Protein AF-A0A8S3SAY0-F1 (afdb_monomer)

pLDDT: mean 80.73, std 16.66, range [33.28, 96.88]

Nearest PDB structures (foldseek):
  7q5b-assembly1_B  TM=6.487E-01  e=4.420E-05  Saccharomyces cerevisiae S288C
  7q5b-assembly1_A  TM=6.275E-01  e=7.773E-05  Saccharomyces cerevisiae S288C
  3oyj-assembly1_A-2  TM=6.398E-01  e=1.367E-04  Human spumaretrovirus
  6rny-assembly1_O  TM=7.734E-01  e=1.391E-03  Human spumaretrovirus
  3oyn-assembly1_A  TM=6.458E-01  e=3.969E-04  Human spumaretrovirus

Structure (mmCIF, N/CA/C/O backbone):
data_AF-A0A8S3SAY0-F1
#
_entry.id   AF-A0A8S3SAY0-F1
#
loop_
_atom_site.group_PDB
_atom_site.id
_atom_site.type_symbol
_atom_site.label_atom_id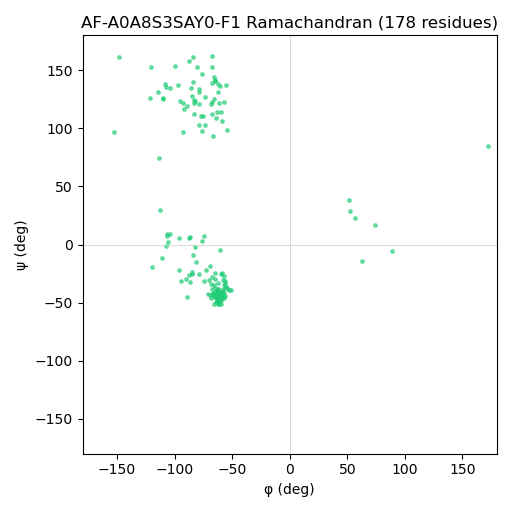
_atom_site.label_alt_id
_atom_site.label_comp_id
_atom_site.label_asym_id
_atom_site.label_entity_id
_atom_site.label_seq_id
_atom_site.pdbx_PDB_ins_code
_atom_site.Cartn_x
_atom_site.Cartn_y
_atom_site.Cartn_z
_atom_site.occupancy
_atom_site.B_iso_or_equiv
_atom_site.auth_seq_id
_atom_site.auth_comp_id
_atom_site.auth_asym_id
_atom_site.auth_atom_id
_atom_site.pdbx_PDB_model_num
ATOM 1 N N . MET A 1 1 ? -6.083 -21.138 14.244 1.00 69.69 1 MET A N 1
ATOM 2 C CA . MET A 1 1 ? -5.561 -21.201 12.859 1.00 69.69 1 MET A CA 1
ATOM 3 C C . MET A 1 1 ? -5.889 -22.577 12.292 1.00 69.69 1 MET A C 1
ATOM 5 O O . MET A 1 1 ? -5.794 -23.542 13.041 1.00 69.69 1 MET A O 1
ATOM 9 N N . SER A 1 2 ? -6.299 -22.682 11.024 1.00 90.12 2 SER A N 1
ATOM 10 C CA . SER A 1 2 ? -6.472 -23.991 10.371 1.00 90.12 2 SER A CA 1
ATOM 11 C C . SER A 1 2 ? -5.119 -24.703 10.241 1.00 90.12 2 SER A C 1
ATOM 13 O O . SER A 1 2 ? -4.114 -24.054 9.947 1.00 90.12 2 SER A O 1
ATOM 15 N N . LYS A 1 3 ? -5.092 -26.029 10.433 1.00 92.69 3 LYS A N 1
ATOM 16 C CA . LYS A 1 3 ? -3.873 -26.854 10.318 1.00 92.69 3 LYS A CA 1
ATOM 17 C C . LYS A 1 3 ? -3.204 -26.712 8.945 1.00 92.69 3 LYS A C 1
ATOM 19 O O . LYS A 1 3 ? -1.981 -26.716 8.860 1.00 92.69 3 LYS A O 1
ATOM 24 N N . LEU A 1 4 ? -4.005 -26.519 7.894 1.00 94.12 4 LEU A N 1
ATOM 25 C CA . LEU A 1 4 ? -3.522 -26.324 6.527 1.00 94.12 4 LEU A CA 1
ATOM 26 C C . LEU A 1 4 ? -2.689 -25.044 6.405 1.00 94.12 4 LEU A C 1
ATOM 28 O O . LEU A 1 4 ? -1.581 -25.078 5.881 1.00 94.12 4 LEU A O 1
ATOM 32 N N . VAL A 1 5 ? -3.193 -23.928 6.937 1.00 93.50 5 VAL A N 1
ATOM 33 C CA . VAL A 1 5 ? -2.499 -22.633 6.864 1.00 93.50 5 VAL A CA 1
ATOM 34 C C . VAL A 1 5 ? -1.163 -22.700 7.605 1.00 93.50 5 VAL A C 1
ATOM 36 O O . VAL A 1 5 ? -0.162 -22.222 7.083 1.00 93.50 5 VAL A O 1
ATOM 39 N N . ALA A 1 6 ? -1.123 -23.365 8.765 1.00 91.94 6 ALA A N 1
ATOM 40 C CA . ALA A 1 6 ? 0.114 -23.555 9.519 1.00 91.94 6 ALA A CA 1
ATOM 41 C C . ALA A 1 6 ? 1.170 -24.330 8.709 1.00 91.94 6 ALA A C 1
ATOM 43 O O . ALA A 1 6 ? 2.305 -23.868 8.587 1.00 91.94 6 ALA A O 1
ATOM 44 N N . ALA A 1 7 ? 0.784 -25.454 8.095 1.00 94.25 7 ALA A N 1
ATOM 45 C CA . ALA A 1 7 ? 1.687 -26.258 7.271 1.00 94.25 7 ALA A CA 1
ATOM 46 C C . ALA A 1 7 ? 2.233 -25.465 6.072 1.00 94.25 7 ALA A C 1
ATOM 48 O O . ALA A 1 7 ? 3.438 -25.454 5.831 1.00 94.25 7 ALA A O 1
ATOM 49 N N . VAL A 1 8 ? 1.370 -24.726 5.367 1.00 95.56 8 VAL A N 1
ATOM 50 C CA . VAL A 1 8 ? 1.780 -23.880 4.236 1.00 95.56 8 VAL A CA 1
ATOM 51 C C . VAL A 1 8 ? 2.768 -22.800 4.686 1.00 95.56 8 VAL A C 1
ATOM 53 O O . VAL A 1 8 ? 3.816 -22.632 4.067 1.00 95.56 8 VAL A O 1
ATOM 56 N N . THR A 1 9 ? 2.495 -22.098 5.791 1.00 94.94 9 THR A N 1
ATOM 57 C CA . THR A 1 9 ? 3.411 -21.056 6.290 1.00 94.94 9 THR A CA 1
ATOM 58 C C . THR A 1 9 ? 4.782 -21.605 6.684 1.00 94.94 9 THR A C 1
ATOM 60 O O . THR A 1 9 ? 5.784 -20.930 6.463 1.00 94.94 9 THR A O 1
ATOM 63 N N . GLN A 1 10 ? 4.846 -22.837 7.198 1.00 94.12 10 GLN A N 1
ATOM 64 C CA . GLN A 1 10 ? 6.109 -23.503 7.521 1.00 94.12 10 GLN A CA 1
ATOM 65 C C . GLN A 1 10 ? 6.906 -23.859 6.261 1.00 94.12 10 GLN A C 1
ATOM 67 O O . GLN A 1 10 ? 8.104 -23.595 6.219 1.00 94.12 10 GLN A O 1
ATOM 72 N N . ILE A 1 11 ? 6.246 -24.383 5.221 1.00 96.88 11 ILE A N 1
ATOM 73 C CA . ILE A 1 11 ? 6.893 -24.737 3.945 1.00 96.88 11 ILE A CA 1
ATOM 74 C C . ILE A 1 11 ? 7.542 -23.510 3.295 1.00 96.88 11 ILE A C 1
ATOM 76 O O . ILE A 1 11 ? 8.676 -23.582 2.829 1.00 96.88 11 ILE A O 1
ATOM 80 N N . TYR A 1 12 ? 6.846 -22.371 3.293 1.00 96.31 12 TYR A N 1
ATOM 81 C CA . TYR A 1 12 ? 7.345 -21.135 2.681 1.00 96.31 12 TYR A CA 1
ATOM 82 C C . TYR A 1 12 ? 8.206 -20.275 3.620 1.00 96.31 12 TYR A C 1
ATOM 84 O O . TYR A 1 12 ? 8.580 -19.165 3.247 1.00 96.31 12 TYR A O 1
ATOM 92 N N . ASN A 1 13 ? 8.516 -20.756 4.831 1.00 94.94 13 ASN A N 1
ATOM 93 C CA . ASN A 1 13 ? 9.254 -20.011 5.857 1.00 94.94 13 ASN A CA 1
ATOM 94 C C . ASN A 1 13 ? 8.655 -18.613 6.145 1.00 94.94 13 ASN A C 1
ATOM 96 O O . ASN A 1 13 ? 9.365 -17.624 6.337 1.00 94.94 13 ASN A O 1
ATOM 100 N N . VAL A 1 14 ? 7.322 -18.520 6.148 1.00 95.19 14 VAL A N 1
ATOM 101 C CA . VAL A 1 14 ? 6.580 -17.279 6.392 1.00 95.19 14 VAL A CA 1
ATOM 102 C C . VAL A 1 14 ? 6.201 -17.196 7.862 1.00 95.19 14 VAL A C 1
ATOM 104 O O . VAL A 1 14 ? 5.486 -18.046 8.393 1.00 95.19 14 VAL A O 1
ATOM 107 N N . LYS A 1 15 ? 6.613 -16.115 8.525 1.00 91.94 15 LYS A N 1
ATOM 108 C CA . LYS A 1 15 ? 6.185 -15.825 9.894 1.00 91.94 15 LYS A CA 1
ATOM 109 C C . LYS A 1 15 ? 4.827 -15.125 9.884 1.00 91.94 15 LYS A C 1
ATOM 111 O O . LYS A 1 15 ? 4.712 -13.982 9.451 1.00 91.94 15 LYS A O 1
ATOM 116 N N . HIS A 1 16 ? 3.801 -15.811 10.378 1.00 86.62 16 HIS A N 1
ATOM 117 C CA . HIS A 1 16 ? 2.453 -15.260 10.487 1.00 86.62 16 HIS A CA 1
ATOM 118 C C . HIS A 1 16 ? 2.290 -14.449 11.779 1.00 86.62 16 HIS A C 1
ATOM 120 O O . HIS A 1 16 ? 2.537 -14.959 12.873 1.00 86.62 16 HIS A O 1
ATOM 126 N N . TYR A 1 17 ? 1.820 -13.208 11.661 1.00 86.75 17 TYR A N 1
ATOM 127 C CA . TYR A 1 17 ? 1.515 -12.337 12.796 1.00 86.75 17 TYR A CA 1
ATOM 128 C C . TYR A 1 17 ? 0.002 -12.195 12.957 1.00 86.75 17 TYR A C 1
ATOM 130 O O . TYR A 1 17 ? -0.717 -12.006 11.979 1.00 86.75 17 TYR A O 1
ATOM 138 N N . PHE A 1 18 ? -0.483 -12.296 14.193 1.00 82.56 18 PHE A N 1
ATOM 139 C CA . PHE A 1 18 ? -1.891 -12.075 14.511 1.00 82.56 18 PHE A CA 1
ATOM 140 C C . PHE A 1 18 ? -2.101 -10.653 15.010 1.00 82.56 18 PHE A C 1
ATOM 142 O O . PHE A 1 18 ? -1.335 -10.163 15.840 1.00 82.56 18 PHE A O 1
ATOM 149 N N . THR A 1 19 ? -3.166 -10.016 14.539 1.00 81.88 19 THR A N 1
ATOM 150 C CA . THR A 1 19 ? -3.700 -8.814 15.173 1.00 81.88 19 THR A CA 1
ATOM 151 C C . THR A 1 19 ? -4.561 -9.206 16.369 1.00 81.88 19 THR A C 1
ATOM 153 O O . THR A 1 19 ? -5.113 -10.310 16.421 1.00 81.88 19 THR A O 1
ATOM 156 N N . SER A 1 20 ? -4.666 -8.322 17.361 1.00 79.06 20 SER A N 1
ATOM 157 C CA . SER A 1 20 ? -5.606 -8.540 18.456 1.00 79.06 20 SER A CA 1
ATOM 158 C C . SER A 1 20 ? -7.041 -8.511 17.926 1.00 79.06 20 SER A C 1
ATOM 160 O O . SER A 1 20 ? -7.398 -7.720 17.047 1.00 79.06 20 SER A O 1
ATOM 162 N N . SER A 1 21 ? -7.876 -9.403 18.459 1.00 72.69 21 SER A N 1
ATOM 163 C CA . SER A 1 21 ? -9.291 -9.469 18.099 1.00 72.69 21 SER A CA 1
ATOM 164 C C . SER A 1 21 ? -9.965 -8.114 18.310 1.00 72.69 21 SER A C 1
ATOM 166 O O . SER A 1 21 ? -9.742 -7.464 19.329 1.00 72.69 21 SER A O 1
ATOM 168 N N . TYR A 1 22 ? -10.805 -7.707 17.354 1.00 64.94 22 TYR A N 1
ATOM 169 C CA . TYR A 1 22 ? -11.537 -6.432 17.376 1.00 64.94 22 TYR A CA 1
ATOM 170 C C . TYR A 1 22 ? -10.657 -5.177 17.501 1.00 64.94 22 TYR A C 1
ATOM 172 O O . TYR A 1 22 ? -11.146 -4.119 17.892 1.00 64.94 22 TYR A O 1
ATOM 180 N N . HIS A 1 23 ? -9.378 -5.263 17.124 1.00 68.06 23 HIS A N 1
ATOM 181 C CA . HIS A 1 23 ? -8.484 -4.113 17.066 1.00 68.06 23 HIS A CA 1
ATOM 182 C C . HIS A 1 23 ? -8.070 -3.811 15.612 1.00 68.06 23 HIS A C 1
ATOM 184 O O . HIS A 1 23 ? -6.939 -4.088 15.205 1.00 68.06 23 HIS A O 1
ATOM 190 N N . PRO A 1 24 ? -8.986 -3.237 14.803 1.00 66.12 24 PRO A N 1
ATOM 191 C CA . PRO A 1 24 ? -8.738 -2.945 13.384 1.00 66.12 24 PRO A CA 1
ATOM 192 C C . PRO A 1 24 ? -7.543 -2.000 13.168 1.00 66.12 24 PRO A C 1
ATOM 194 O O . PRO A 1 24 ? -6.836 -2.053 12.163 1.00 66.12 24 PRO A O 1
ATOM 197 N N . GLN A 1 25 ? -7.229 -1.188 14.182 1.00 72.75 25 GLN A N 1
ATOM 198 C CA . GLN A 1 25 ? -6.119 -0.236 14.165 1.00 72.75 25 GLN A CA 1
ATOM 199 C C . GLN A 1 25 ? -4.760 -0.894 13.861 1.00 72.75 25 GLN A C 1
ATOM 201 O O . GLN A 1 25 ? -3.930 -0.274 13.193 1.00 72.75 25 GLN A O 1
ATOM 206 N N . THR A 1 26 ? -4.543 -2.155 14.264 1.00 74.44 26 THR A N 1
ATOM 207 C CA . THR A 1 26 ? -3.283 -2.871 13.993 1.00 74.44 26 THR A CA 1
ATOM 208 C C . THR A 1 26 ? -3.075 -3.177 12.509 1.00 74.44 26 THR A C 1
ATOM 210 O O . THR A 1 26 ? -1.933 -3.246 12.070 1.00 74.44 26 THR A O 1
ATOM 213 N N . ASN A 1 27 ? -4.147 -3.327 11.720 1.00 82.50 27 ASN A N 1
ATOM 214 C CA . ASN A 1 27 ? -4.069 -3.598 10.279 1.00 82.50 27 ASN A CA 1
ATOM 215 C C . ASN A 1 27 ? -4.578 -2.424 9.425 1.00 82.50 27 ASN A C 1
ATOM 217 O O . ASN A 1 27 ? -5.088 -2.601 8.317 1.00 82.50 27 ASN A O 1
ATOM 221 N N . SER A 1 28 ? -4.437 -1.205 9.945 1.00 82.06 28 SER A N 1
ATOM 222 C CA . SER A 1 28 ? -5.019 0.007 9.361 1.00 82.06 28 SER A CA 1
ATOM 223 C C . SER A 1 28 ? -4.590 0.286 7.916 1.00 82.06 28 SER A C 1
ATOM 225 O O . SER A 1 28 ? -5.366 0.849 7.142 1.00 82.06 28 SER A O 1
ATOM 227 N N . VAL A 1 29 ? -3.378 -0.117 7.521 1.00 82.88 29 VAL A N 1
ATOM 228 C CA . VAL A 1 29 ? -2.890 0.049 6.143 1.00 82.88 29 VAL A CA 1
ATOM 229 C C . VAL A 1 29 ? -3.707 -0.812 5.180 1.00 82.88 29 VAL A C 1
ATOM 231 O O . VAL A 1 29 ? -4.242 -0.276 4.212 1.00 82.88 29 VA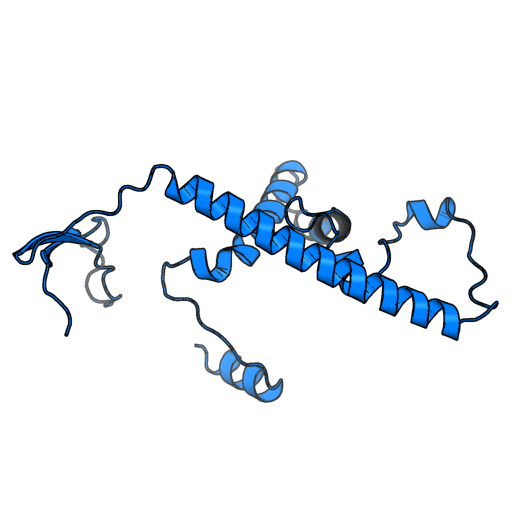L A O 1
ATOM 234 N N . ALA A 1 30 ? -3.866 -2.109 5.465 1.00 85.81 30 ALA A N 1
ATOM 235 C CA . ALA A 1 30 ? -4.636 -3.014 4.612 1.00 85.81 30 ALA A CA 1
ATOM 236 C C . ALA A 1 30 ? -6.123 -2.632 4.573 1.00 85.81 30 ALA A C 1
ATOM 238 O O . ALA A 1 30 ? -6.771 -2.696 3.530 1.00 85.81 30 ALA A O 1
ATOM 239 N N . GLU A 1 31 ? -6.673 -2.180 5.701 1.00 89.19 31 GLU A N 1
ATOM 240 C CA . GLU A 1 31 ? -8.052 -1.693 5.752 1.00 89.19 31 GLU A CA 1
ATOM 241 C C . GLU A 1 31 ? -8.252 -0.452 4.880 1.00 89.19 31 GLU A C 1
ATOM 243 O O . GLU A 1 31 ? -9.232 -0.365 4.138 1.00 89.19 31 GLU A O 1
ATOM 248 N N . ARG A 1 32 ? -7.303 0.492 4.907 1.00 87.38 32 ARG A N 1
ATOM 249 C CA . ARG A 1 32 ? -7.352 1.688 4.062 1.00 87.38 32 ARG A CA 1
ATOM 250 C C . ARG A 1 32 ? -7.240 1.335 2.582 1.00 87.38 32 ARG A C 1
ATOM 252 O O . ARG A 1 32 ? -8.008 1.877 1.791 1.00 87.38 32 ARG A O 1
ATOM 259 N N . THR A 1 33 ? -6.341 0.426 2.204 1.00 88.38 33 THR A N 1
ATOM 260 C CA . THR A 1 33 ? -6.224 -0.006 0.802 1.00 88.38 33 THR A CA 1
ATOM 261 C C . THR A 1 33 ? -7.493 -0.704 0.333 1.00 88.38 33 THR A C 1
ATOM 263 O O . THR A 1 33 ? -8.017 -0.363 -0.725 1.00 88.38 33 THR A O 1
ATOM 266 N N . ASN A 1 34 ? -8.049 -1.604 1.148 1.00 92.19 34 ASN A N 1
ATOM 267 C CA . ASN A 1 34 ? -9.302 -2.287 0.834 1.00 92.19 34 ASN A CA 1
ATOM 268 C C . ASN A 1 34 ? -10.459 -1.294 0.696 1.00 92.19 34 ASN A C 1
ATOM 270 O O . ASN A 1 34 ? -11.242 -1.396 -0.244 1.00 92.19 34 ASN A O 1
ATOM 274 N N . LYS A 1 35 ? -10.539 -0.287 1.576 1.00 92.00 35 LYS A N 1
ATOM 275 C CA . LYS A 1 35 ? -11.542 0.779 1.481 1.00 92.00 35 LYS A CA 1
ATOM 276 C C . LYS A 1 35 ? -11.445 1.531 0.153 1.00 92.00 35 LYS A C 1
ATOM 278 O O . LYS A 1 35 ? -12.475 1.744 -0.479 1.00 92.00 35 LYS A O 1
ATOM 283 N N . THR A 1 36 ? -10.242 1.910 -0.277 1.00 91.38 36 THR A N 1
ATOM 284 C CA . THR A 1 36 ? -10.038 2.599 -1.561 1.00 91.38 36 THR A CA 1
ATOM 285 C C . THR A 1 36 ? -10.453 1.720 -2.738 1.00 91.38 36 THR A C 1
ATOM 287 O O . THR A 1 36 ? -11.204 2.174 -3.594 1.00 91.38 36 THR A O 1
ATOM 290 N N . VAL A 1 37 ? -10.038 0.449 -2.757 1.00 93.00 37 VAL A N 1
ATOM 291 C CA . VAL A 1 37 ? -10.403 -0.493 -3.831 1.00 93.00 37 VAL A CA 1
ATOM 292 C C . VAL A 1 37 ? -11.918 -0.682 -3.906 1.00 93.00 37 VAL A C 1
ATOM 294 O O . VAL A 1 37 ? -12.496 -0.586 -4.985 1.00 93.00 37 VAL A O 1
ATOM 297 N N . ILE A 1 38 ? -12.578 -0.883 -2.762 1.00 93.31 38 ILE A N 1
ATOM 298 C CA . ILE A 1 38 ? -14.038 -1.012 -2.691 1.00 93.31 38 ILE A CA 1
ATOM 299 C C . ILE A 1 38 ? -14.721 0.277 -3.159 1.00 93.31 38 ILE A C 1
ATOM 301 O O . ILE A 1 38 ? -15.726 0.209 -3.861 1.00 93.31 38 ILE A O 1
ATOM 305 N N . GLN A 1 39 ? -14.190 1.448 -2.799 1.00 93.50 39 GLN A N 1
ATOM 306 C CA . GLN A 1 39 ? -14.747 2.724 -3.240 1.00 93.50 39 GLN A CA 1
ATOM 307 C C . GLN A 1 39 ? -14.677 2.873 -4.763 1.00 93.50 39 GLN A C 1
ATOM 309 O O . GLN A 1 39 ? -15.673 3.255 -5.365 1.00 93.50 39 GLN A O 1
ATOM 314 N N . CYS A 1 40 ? -13.546 2.522 -5.380 1.00 92.56 40 CYS A N 1
ATOM 315 C CA . CYS A 1 40 ? -13.403 2.522 -6.835 1.00 92.56 40 CYS A CA 1
ATOM 316 C C . CYS A 1 40 ? -14.362 1.526 -7.501 1.00 92.56 40 CYS A C 1
ATOM 318 O O . CYS A 1 40 ? -15.014 1.874 -8.485 1.00 92.56 40 CYS A O 1
ATOM 320 N N . LEU A 1 41 ? -14.494 0.317 -6.943 1.00 93.44 41 LEU A N 1
ATOM 321 C CA . LEU A 1 41 ? -15.428 -0.691 -7.448 1.00 93.44 41 LEU A CA 1
ATOM 322 C C . LEU A 1 41 ? -16.870 -0.181 -7.422 1.00 93.44 41 LEU A C 1
ATOM 324 O O . LEU A 1 41 ? -17.559 -0.284 -8.428 1.00 93.44 41 LEU A O 1
ATOM 328 N N . LYS A 1 42 ? -17.307 0.445 -6.325 1.00 91.62 42 LYS A N 1
ATOM 329 C CA . LYS A 1 42 ? -18.668 0.996 -6.199 1.00 91.62 42 LYS A CA 1
ATOM 330 C C . LYS A 1 42 ? -19.031 2.018 -7.277 1.00 91.62 42 LYS A C 1
ATOM 332 O O . LYS A 1 42 ? -20.207 2.180 -7.565 1.00 91.62 42 LYS A O 1
ATOM 337 N N . THR A 1 43 ? -18.048 2.719 -7.833 1.00 91.38 43 THR A N 1
ATOM 338 C CA . THR A 1 43 ? -18.257 3.719 -8.891 1.00 91.38 43 THR A CA 1
ATOM 339 C C . THR A 1 43 ? -18.313 3.151 -10.306 1.00 91.38 43 THR A C 1
ATOM 341 O O . THR A 1 43 ? -18.849 3.824 -11.176 1.00 91.38 43 THR A O 1
ATOM 344 N N . ILE A 1 44 ? -17.718 1.982 -10.561 1.00 91.31 44 ILE A N 1
ATOM 345 C CA . ILE A 1 44 ? -17.482 1.475 -11.930 1.00 91.31 44 ILE A CA 1
ATOM 346 C C . ILE A 1 44 ? -18.193 0.135 -12.168 1.00 91.31 44 ILE A C 1
ATOM 348 O O . ILE A 1 44 ? -18.398 -0.264 -13.311 1.00 91.31 44 ILE A O 1
ATOM 352 N N . VAL A 1 45 ? -18.556 -0.579 -11.100 1.00 92.25 45 VAL A N 1
ATOM 353 C CA . VAL A 1 45 ? -19.263 -1.853 -11.208 1.00 92.25 45 VAL A CA 1
ATOM 354 C C . VAL A 1 45 ? -20.660 -1.649 -11.792 1.00 92.25 45 VAL A C 1
ATOM 356 O O . VAL A 1 45 ? -21.327 -0.657 -11.503 1.00 92.25 45 VAL A O 1
ATOM 359 N N . ASP A 1 46 ? -21.088 -2.614 -12.598 1.00 88.25 46 ASP A N 1
ATOM 360 C CA . ASP A 1 46 ? -22.415 -2.617 -13.205 1.00 88.25 46 ASP A CA 1
ATOM 361 C C . ASP A 1 46 ? -23.523 -2.800 -12.153 1.00 88.25 46 ASP A C 1
ATOM 363 O O . ASP A 1 46 ? -23.266 -3.298 -11.051 1.00 88.25 46 ASP A O 1
ATOM 367 N N . GLU A 1 47 ? -24.773 -2.473 -12.496 1.00 86.88 47 GLU A N 1
ATOM 368 C CA . GLU A 1 47 ? -25.914 -2.559 -11.560 1.00 86.88 47 GLU A CA 1
ATOM 369 C C . GLU A 1 47 ? -26.068 -3.962 -10.945 1.00 86.88 47 GLU A C 1
ATOM 371 O O . GLU A 1 47 ? -26.351 -4.113 -9.755 1.00 86.88 47 GLU A O 1
ATOM 376 N N . ASN A 1 48 ? -25.795 -4.994 -11.747 1.00 87.50 48 ASN A N 1
ATOM 377 C CA . ASN A 1 48 ? -25.872 -6.401 -11.349 1.00 87.50 48 ASN A CA 1
ATOM 378 C C . ASN A 1 48 ? -24.628 -6.910 -10.600 1.00 87.50 48 ASN A C 1
ATOM 380 O O . ASN A 1 48 ? -24.579 -8.078 -10.220 1.00 87.50 48 ASN A O 1
ATOM 384 N N . GLN A 1 49 ? -23.605 -6.070 -10.415 1.00 87.94 49 GLN A N 1
ATOM 385 C CA . GLN A 1 49 ? -22.349 -6.398 -9.733 1.00 87.94 49 GLN A CA 1
ATOM 386 C C . GLN A 1 49 ? -21.639 -7.657 -10.257 1.00 87.94 49 GLN A C 1
ATOM 388 O O . GLN A 1 49 ? -20.926 -8.325 -9.515 1.00 87.94 49 GLN A O 1
ATOM 393 N N . SER A 1 50 ? -21.809 -8.003 -11.533 1.00 91.44 50 SER A N 1
ATOM 394 C CA . SER A 1 50 ? -21.258 -9.230 -12.124 1.00 91.44 50 SER A CA 1
ATOM 395 C C . SER A 1 50 ? -19.835 -9.060 -12.666 1.00 91.44 50 SER A C 1
ATOM 397 O O . SER A 1 50 ? -19.072 -10.022 -12.690 1.00 91.44 50 SER A O 1
ATOM 399 N N . ASN A 1 51 ? -19.448 -7.842 -13.054 1.00 92.75 51 ASN A N 1
ATOM 400 C CA . ASN A 1 51 ? -18.186 -7.550 -13.746 1.00 92.75 51 ASN A CA 1
ATOM 401 C C . ASN A 1 51 ? -17.040 -7.079 -12.827 1.00 92.75 51 ASN A C 1
ATOM 403 O O . ASN A 1 51 ? -15.968 -6.714 -13.307 1.00 92.75 51 ASN A O 1
ATOM 407 N N . TRP A 1 52 ? -17.220 -7.078 -11.500 1.00 92.94 52 TRP A N 1
ATOM 408 C CA . TRP A 1 52 ? -16.224 -6.525 -10.566 1.00 92.94 52 TRP A CA 1
ATOM 409 C C . TRP A 1 52 ? -14.837 -7.179 -10.696 1.00 92.94 52 TRP A C 1
ATOM 411 O O . TRP A 1 52 ? -13.818 -6.502 -10.547 1.00 92.94 52 TRP A O 1
ATOM 421 N N . ALA A 1 53 ? -14.791 -8.483 -10.987 1.00 93.38 53 ALA A N 1
ATOM 422 C CA . ALA A 1 53 ? -13.548 -9.239 -11.111 1.00 93.38 53 ALA A CA 1
ATOM 423 C C . ALA A 1 53 ? -12.730 -8.810 -12.340 1.00 93.38 53 ALA A C 1
ATOM 425 O O . ALA A 1 53 ? -11.503 -8.765 -12.273 1.00 93.38 53 ALA A O 1
ATOM 426 N N . GLU A 1 54 ? -13.403 -8.438 -13.430 1.00 93.50 54 GLU A N 1
ATOM 427 C CA . GLU A 1 54 ? -12.776 -7.959 -14.667 1.00 93.50 54 GLU A CA 1
ATOM 428 C C . GLU A 1 54 ? -12.242 -6.529 -14.519 1.00 93.50 54 GLU A C 1
ATOM 430 O O . GLU A 1 54 ? -11.218 -6.175 -15.100 1.00 93.50 54 GLU A O 1
ATOM 435 N N . LEU A 1 55 ? -12.900 -5.714 -13.689 1.00 92.62 55 LEU A N 1
ATOM 436 C CA . LEU A 1 55 ? -12.502 -4.333 -13.404 1.00 92.62 55 LEU A CA 1
ATOM 437 C C . LEU A 1 55 ? -11.338 -4.237 -12.405 1.00 92.62 55 LEU A C 1
ATOM 439 O O . LEU A 1 55 ? -10.584 -3.257 -12.403 1.00 92.62 55 LEU A O 1
ATOM 443 N N . LEU A 1 56 ? -11.173 -5.249 -11.549 1.00 93.75 56 LEU A N 1
ATOM 444 C CA . LEU A 1 56 ? -10.202 -5.237 -10.457 1.00 93.75 56 LEU A CA 1
ATOM 445 C C . LEU A 1 56 ? -8.747 -4.992 -10.914 1.00 93.75 56 LEU A C 1
ATOM 447 O O . LEU A 1 56 ? -8.079 -4.168 -10.283 1.00 93.75 56 LEU A O 1
ATOM 451 N N . PRO A 1 57 ? -8.225 -5.615 -11.993 1.00 93.56 57 PRO A N 1
ATOM 452 C CA . PRO A 1 57 ? -6.874 -5.336 -12.479 1.00 93.56 57 PRO A CA 1
ATOM 453 C C . PRO A 1 57 ? -6.654 -3.863 -12.844 1.00 93.56 57 PRO A C 1
ATOM 455 O O . PRO A 1 57 ? -5.611 -3.305 -12.501 1.00 93.56 57 PRO A O 1
ATOM 458 N N . GLY A 1 58 ? -7.639 -3.215 -13.477 1.00 92.56 58 GLY A N 1
ATOM 459 C CA . GLY A 1 58 ? -7.566 -1.797 -13.840 1.00 92.56 58 GLY A CA 1
ATOM 460 C C . GLY A 1 58 ? -7.525 -0.888 -12.611 1.00 92.56 58 GLY A C 1
ATOM 461 O O . GLY A 1 58 ? -6.696 0.018 -12.529 1.00 92.56 58 GLY A O 1
ATOM 462 N N . ILE A 1 59 ? -8.345 -1.190 -11.602 1.00 93.50 59 ILE A N 1
ATOM 463 C CA . ILE A 1 59 ? -8.357 -0.457 -10.327 1.00 93.50 59 ILE A CA 1
ATOM 464 C C . ILE A 1 59 ? -7.027 -0.626 -9.587 1.00 93.50 59 ILE A C 1
ATOM 466 O O . ILE A 1 59 ? -6.465 0.344 -9.079 1.00 93.50 59 ILE A O 1
ATOM 470 N N . LEU A 1 60 ? -6.487 -1.845 -9.540 1.00 93.81 60 LEU A N 1
ATOM 471 C CA . LEU A 1 60 ? -5.193 -2.106 -8.909 1.00 93.81 60 LEU A CA 1
ATOM 472 C C . LEU A 1 60 ? -4.042 -1.432 -9.662 1.00 93.81 60 LEU A C 1
ATOM 474 O O . LEU A 1 60 ? -3.096 -0.973 -9.023 1.00 93.81 60 LEU A O 1
ATOM 478 N N . MET A 1 61 ? -4.111 -1.345 -10.992 1.00 93.12 61 MET A N 1
ATOM 479 C CA . MET A 1 61 ? -3.154 -0.583 -11.794 1.00 93.12 61 MET A CA 1
ATOM 480 C C . MET A 1 61 ? -3.202 0.903 -11.422 1.00 93.12 61 MET A C 1
ATOM 482 O O . MET A 1 61 ? -2.171 1.459 -11.045 1.00 93.12 61 MET A O 1
ATOM 486 N N . ALA A 1 62 ? -4.398 1.504 -11.412 1.00 92.56 62 ALA A N 1
ATOM 487 C CA . ALA A 1 62 ? -4.613 2.894 -11.007 1.00 92.56 62 ALA A CA 1
ATOM 488 C C . ALA A 1 62 ? -4.102 3.169 -9.582 1.00 92.56 62 ALA A C 1
ATOM 490 O O . ALA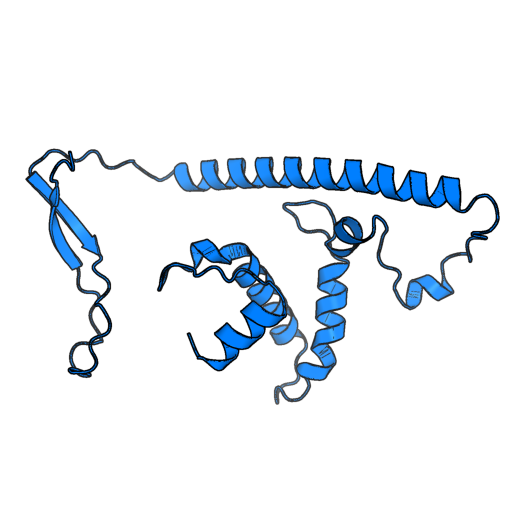 A 1 62 ? -3.440 4.177 -9.329 1.00 92.56 62 ALA A O 1
ATOM 491 N N . PHE A 1 63 ? -4.336 2.241 -8.652 1.00 91.88 63 PHE A N 1
ATOM 492 C CA . PHE A 1 63 ? -3.819 2.337 -7.289 1.00 91.88 63 PHE A CA 1
ATOM 493 C C . PHE A 1 63 ? -2.284 2.298 -7.241 1.00 91.88 63 PHE A C 1
ATOM 495 O O . PHE A 1 63 ? -1.667 3.068 -6.512 1.00 91.88 63 PHE A O 1
ATOM 502 N N . ARG A 1 64 ? -1.648 1.417 -8.022 1.00 92.69 64 ARG A N 1
ATOM 503 C CA . ARG A 1 64 ? -0.183 1.270 -8.043 1.00 92.69 64 ARG A CA 1
ATOM 504 C C . ARG A 1 64 ? 0.534 2.457 -8.685 1.00 92.69 64 ARG A C 1
ATOM 506 O O . ARG A 1 64 ? 1.665 2.726 -8.290 1.00 92.69 64 ARG A O 1
ATOM 513 N N . MET A 1 65 ? -0.090 3.126 -9.655 1.00 93.12 65 MET A N 1
ATOM 514 C CA . MET A 1 65 ? 0.474 4.312 -10.316 1.00 93.12 65 MET A CA 1
ATOM 515 C C . MET A 1 65 ? 0.207 5.615 -9.554 1.00 93.12 65 MET A C 1
ATOM 517 O O . MET A 1 65 ? 0.970 6.564 -9.691 1.00 93.12 65 MET A O 1
ATOM 521 N N . SER A 1 66 ? -0.855 5.681 -8.748 1.00 92.31 66 SER A N 1
ATOM 522 C CA . SER A 1 66 ? -1.225 6.922 -8.067 1.00 92.31 66 SER A CA 1
ATOM 523 C C . SER A 1 66 ? -0.344 7.163 -6.837 1.00 92.31 66 SER A C 1
ATOM 525 O O . SER A 1 66 ? -0.198 6.259 -6.006 1.00 92.31 66 SER A O 1
ATOM 527 N N . PRO A 1 67 ? 0.227 8.367 -6.667 1.00 91.81 67 PRO A N 1
ATOM 528 C CA . PRO A 1 67 ? 0.941 8.714 -5.449 1.00 91.81 67 PRO A CA 1
ATOM 529 C C . PRO A 1 67 ? -0.019 8.803 -4.259 1.00 91.81 67 PRO A C 1
ATOM 531 O O . PRO A 1 67 ? -1.130 9.327 -4.361 1.00 91.81 67 PRO A O 1
ATOM 534 N N . SER A 1 68 ? 0.409 8.289 -3.106 1.00 88.81 68 SER A N 1
ATOM 535 C CA . SER A 1 68 ? -0.342 8.452 -1.857 1.00 88.81 68 SER A CA 1
ATOM 536 C C . SER A 1 68 ? -0.005 9.795 -1.217 1.00 88.81 68 SER A C 1
ATOM 538 O O . SER A 1 68 ? 1.159 10.166 -1.154 1.00 88.81 68 SER A O 1
ATOM 540 N N . ALA A 1 69 ? -0.996 10.495 -0.663 1.00 87.75 69 ALA A N 1
ATOM 541 C CA . ALA A 1 69 ? -0.788 11.799 -0.026 1.00 87.75 69 ALA A CA 1
ATOM 542 C C . ALA A 1 69 ? 0.198 11.771 1.159 1.00 87.75 69 ALA A C 1
ATOM 544 O O . ALA A 1 69 ? 0.794 12.789 1.480 1.00 87.75 69 ALA A O 1
ATOM 545 N N . SER A 1 70 ? 0.358 10.624 1.828 1.00 86.75 70 SER A N 1
ATOM 546 C CA . SER A 1 70 ? 1.288 10.500 2.959 1.00 86.75 70 SER A CA 1
ATOM 547 C C . SER A 1 70 ? 2.715 10.162 2.537 1.00 86.75 70 SER A C 1
ATOM 549 O O . SER A 1 70 ? 3.641 10.545 3.237 1.00 86.75 70 SER A O 1
ATOM 551 N N . SER A 1 71 ? 2.903 9.411 1.446 1.00 88.12 71 SER A N 1
ATOM 552 C CA . SER A 1 71 ? 4.244 9.064 0.957 1.00 88.12 71 SER A CA 1
ATOM 553 C C . SER A 1 71 ? 4.731 9.995 -0.145 1.00 88.12 71 SER A C 1
ATOM 555 O O . SER A 1 71 ? 5.927 10.046 -0.373 1.00 88.12 71 SER A O 1
ATOM 557 N N . GLU A 1 72 ? 3.830 10.679 -0.849 1.00 92.06 72 GLU A N 1
ATOM 558 C CA . GLU A 1 72 ? 4.046 11.470 -2.076 1.00 92.06 72 GLU A CA 1
ATOM 559 C C . GLU A 1 72 ? 4.535 10.663 -3.293 1.00 92.06 72 GLU A C 1
ATOM 561 O O . GLU A 1 72 ? 4.415 11.116 -4.426 1.00 92.06 72 GLU A O 1
ATOM 566 N N . PHE A 1 73 ? 4.991 9.425 -3.088 1.00 93.50 73 PHE A N 1
ATOM 567 C CA . PHE A 1 73 ? 5.365 8.481 -4.142 1.00 93.50 73 PHE A CA 1
ATOM 568 C C . PHE A 1 73 ? 4.268 7.453 -4.431 1.00 93.50 73 PHE A C 1
ATOM 570 O O . PHE A 1 73 ? 3.482 7.091 -3.544 1.00 93.50 73 PHE A O 1
ATOM 577 N N . SER A 1 74 ? 4.255 6.940 -5.665 1.00 94.31 74 SER A N 1
ATOM 578 C CA . SER A 1 74 ? 3.414 5.810 -6.066 1.00 94.31 74 SER A CA 1
ATOM 579 C C . SER A 1 74 ? 3.981 4.479 -5.541 1.00 94.31 74 SER A C 1
ATOM 581 O O . SER A 1 74 ? 5.205 4.311 -5.453 1.00 94.31 74 SER A O 1
ATOM 583 N N . PRO A 1 75 ? 3.130 3.491 -5.198 1.00 93.25 75 PRO A N 1
ATOM 584 C CA . PRO A 1 75 ? 3.599 2.167 -4.787 1.00 93.25 75 PRO A CA 1
ATOM 585 C C . PRO A 1 75 ? 4.517 1.502 -5.819 1.00 93.25 75 PRO A C 1
ATOM 587 O O . PRO A 1 75 ? 5.477 0.827 -5.449 1.00 93.25 75 PRO A O 1
ATOM 590 N N . TYR A 1 76 ? 4.240 1.700 -7.111 1.00 94.56 76 TYR A N 1
ATOM 591 C CA . TYR A 1 76 ? 5.070 1.164 -8.184 1.00 94.56 76 TYR A CA 1
ATOM 592 C C . TYR A 1 76 ? 6.462 1.806 -8.207 1.00 94.56 76 TYR A C 1
ATOM 594 O O . TYR A 1 76 ? 7.459 1.086 -8.295 1.00 94.56 76 TYR A O 1
ATOM 602 N N . HIS A 1 77 ? 6.545 3.130 -8.040 1.00 93.75 77 HIS A N 1
ATOM 603 C CA . HIS A 1 77 ? 7.821 3.838 -7.969 1.00 93.75 77 HIS A CA 1
ATOM 604 C C . HIS A 1 77 ? 8.681 3.341 -6.800 1.00 93.75 77 HIS A C 1
ATOM 606 O O . HIS A 1 77 ? 9.863 3.059 -6.973 1.00 93.75 77 HIS A O 1
ATOM 612 N N . LEU A 1 78 ? 8.093 3.143 -5.618 1.00 93.94 78 LEU A N 1
ATOM 613 C CA . LEU A 1 78 ? 8.826 2.651 -4.442 1.00 93.94 78 LEU A CA 1
ATOM 614 C C . LEU A 1 78 ? 9.280 1.187 -4.554 1.00 93.94 78 LEU A C 1
ATOM 616 O O . LEU A 1 78 ? 10.173 0.763 -3.812 1.00 93.94 78 LEU A O 1
ATOM 620 N N . LEU A 1 79 ? 8.679 0.414 -5.460 1.00 93.00 79 LEU A N 1
ATOM 621 C CA . LEU A 1 79 ? 9.060 -0.971 -5.718 1.00 93.00 79 LEU A CA 1
ATOM 622 C C . LEU A 1 79 ? 10.146 -1.076 -6.797 1.00 93.00 79 LEU A C 1
ATOM 624 O O . LEU A 1 79 ? 11.115 -1.808 -6.605 1.00 93.00 79 LEU A O 1
ATOM 628 N N . PHE A 1 80 ? 9.995 -0.344 -7.904 1.00 90.56 80 PHE A N 1
ATOM 629 C CA . PHE A 1 80 ? 10.826 -0.501 -9.105 1.00 90.56 80 PHE A CA 1
ATOM 630 C C . PHE A 1 80 ? 11.782 0.664 -9.389 1.00 90.56 80 PHE A C 1
ATOM 632 O O . PHE A 1 80 ? 12.649 0.528 -10.247 1.00 90.56 80 PHE A O 1
ATOM 639 N N . GLY A 1 81 ? 11.642 1.800 -8.704 1.00 90.06 81 GLY A N 1
ATOM 640 C CA . GLY A 1 81 ? 12.500 2.981 -8.880 1.00 90.06 81 GLY A CA 1
ATOM 641 C C . GLY A 1 81 ? 12.239 3.758 -10.168 1.00 90.06 81 GLY A C 1
ATOM 642 O O . GLY A 1 81 ? 13.084 4.535 -10.601 1.00 90.06 81 GLY A O 1
ATOM 643 N N . LYS A 1 82 ? 11.089 3.523 -10.803 1.00 87.88 82 LYS A N 1
ATOM 644 C CA . LYS A 1 82 ? 10.641 4.217 -12.010 1.00 87.88 82 LYS A CA 1
ATOM 645 C C . LYS A 1 82 ? 9.123 4.320 -12.032 1.00 87.88 82 LYS A C 1
ATOM 647 O O . LYS A 1 82 ? 8.445 3.527 -11.378 1.00 87.88 82 LYS A O 1
ATOM 652 N N . GLU A 1 83 ? 8.602 5.233 -12.840 1.00 89.19 83 GLU A N 1
ATOM 653 C CA . GLU A 1 83 ? 7.162 5.324 -13.071 1.00 89.19 83 GLU A CA 1
ATOM 654 C C . GLU A 1 83 ? 6.617 4.113 -13.840 1.00 89.19 83 GLU A C 1
ATOM 656 O O . GLU A 1 83 ? 7.330 3.417 -14.577 1.00 89.19 83 GLU A O 1
ATOM 661 N N . MET A 1 84 ? 5.337 3.825 -13.606 1.00 90.19 84 MET A N 1
ATOM 662 C CA . MET A 1 84 ? 4.620 2.771 -14.315 1.00 90.19 84 MET A CA 1
ATOM 663 C C . MET A 1 84 ? 4.334 3.238 -15.740 1.00 90.19 84 MET A C 1
ATOM 665 O O . MET A 1 84 ? 3.730 4.286 -15.923 1.00 90.19 84 MET A O 1
ATOM 669 N N . ASN A 1 85 ? 4.718 2.437 -16.735 1.00 87.12 85 ASN A N 1
ATOM 670 C CA . ASN A 1 85 ? 4.362 2.711 -18.125 1.00 87.12 85 ASN A CA 1
ATOM 671 C C . ASN A 1 85 ? 2.946 2.190 -18.384 1.00 87.12 85 ASN A C 1
ATOM 673 O O . ASN A 1 85 ? 2.688 0.995 -18.212 1.00 87.12 85 ASN A O 1
ATOM 677 N N . LEU A 1 86 ? 2.053 3.062 -18.831 1.00 86.88 86 LEU A N 1
ATOM 678 C CA . LEU A 1 86 ? 0.725 2.695 -19.294 1.00 86.88 86 LEU A CA 1
ATOM 679 C C . LEU A 1 86 ? 0.761 2.248 -20.764 1.00 86.88 86 LEU A C 1
ATOM 681 O O . L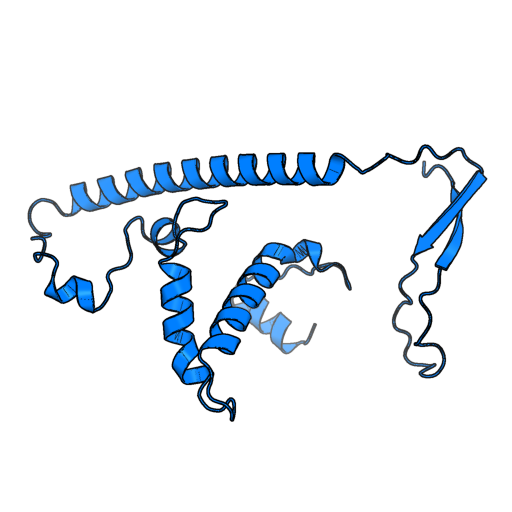EU A 1 86 ? 1.685 2.595 -21.503 1.00 86.88 86 LEU A O 1
ATOM 685 N N . PRO A 1 87 ? -0.265 1.519 -21.243 1.00 83.12 87 PRO A N 1
ATOM 686 C CA . PRO A 1 87 ? -0.382 1.187 -22.661 1.00 83.12 87 PRO A CA 1
ATOM 687 C C . PRO A 1 87 ? -0.305 2.422 -23.570 1.00 83.12 87 PRO A C 1
ATOM 689 O O . PRO A 1 87 ? 0.363 2.381 -24.599 1.00 83.12 87 PRO A O 1
ATOM 692 N N . VAL A 1 88 ? -0.902 3.546 -23.156 1.00 84.62 88 VAL A N 1
ATOM 693 C CA . VAL A 1 88 ? -0.823 4.816 -23.897 1.00 84.62 88 VAL A CA 1
ATOM 694 C C . VAL A 1 88 ? 0.617 5.335 -23.999 1.00 84.62 88 VAL A C 1
ATOM 696 O O . VAL A 1 88 ? 1.048 5.757 -25.073 1.00 84.62 88 VAL A O 1
ATOM 699 N N . ASP A 1 89 ? 1.410 5.187 -22.939 1.00 84.38 89 ASP A N 1
ATOM 700 C CA . ASP A 1 89 ? 2.798 5.648 -22.901 1.00 84.38 89 ASP A CA 1
ATOM 701 C C . ASP A 1 89 ? 3.677 4.896 -23.900 1.00 84.38 89 ASP A C 1
ATOM 703 O O . ASP A 1 89 ? 4.617 5.466 -24.441 1.00 84.38 89 ASP A O 1
ATOM 707 N N . THR A 1 90 ? 3.360 3.636 -24.212 1.00 77.81 90 THR A N 1
ATOM 708 C CA . THR A 1 90 ? 4.130 2.868 -25.208 1.00 77.81 90 THR A CA 1
ATOM 709 C C . THR A 1 90 ? 4.037 3.442 -26.621 1.00 77.81 90 THR A C 1
ATOM 711 O O . THR A 1 90 ? 4.941 3.224 -27.426 1.00 77.81 90 THR A O 1
ATOM 714 N N . THR A 1 91 ? 2.964 4.183 -26.916 1.00 80.94 91 THR A N 1
ATOM 715 C CA . THR A 1 91 ? 2.775 4.862 -28.206 1.00 80.94 91 THR A CA 1
ATOM 716 C C . THR A 1 91 ? 3.342 6.279 -28.219 1.00 80.94 91 THR A C 1
ATOM 718 O O . THR A 1 91 ? 3.763 6.750 -29.272 1.00 80.94 91 THR A O 1
ATOM 721 N N . LEU A 1 92 ? 3.369 6.948 -27.061 1.00 82.38 92 LEU A N 1
ATOM 722 C CA . LEU A 1 92 ? 3.758 8.354 -26.935 1.00 82.38 92 LEU A CA 1
ATOM 723 C C . LEU A 1 92 ? 5.235 8.548 -26.580 1.00 82.38 92 LEU A C 1
ATOM 725 O O . LEU A 1 92 ? 5.830 9.553 -26.967 1.00 82.38 92 LEU A O 1
ATOM 729 N N . LEU A 1 93 ? 5.830 7.621 -25.828 1.00 78.88 93 LEU A N 1
ATOM 730 C CA . LEU A 1 93 ? 7.203 7.756 -25.361 1.00 78.88 93 LEU A CA 1
ATOM 731 C C . LEU A 1 93 ? 8.193 7.236 -26.411 1.00 78.88 93 LEU A C 1
ATOM 733 O O . LEU A 1 93 ? 8.018 6.132 -26.941 1.00 78.88 93 LEU A O 1
ATOM 737 N N . PRO A 1 94 ? 9.276 7.984 -26.691 1.00 75.25 94 PRO A N 1
ATOM 738 C CA . PRO A 1 94 ? 10.338 7.494 -27.553 1.00 75.25 94 PRO A CA 1
ATOM 739 C C . PRO A 1 94 ? 10.955 6.233 -26.939 1.00 75.25 94 PRO A C 1
ATOM 741 O O . PRO A 1 94 ? 11.216 6.170 -25.736 1.00 75.25 94 PRO A O 1
ATOM 744 N N . LYS A 1 95 ? 11.204 5.218 -27.772 1.00 71.31 95 LYS A N 1
ATOM 745 C CA . LYS A 1 95 ? 11.900 4.002 -27.341 1.00 71.31 95 LYS A CA 1
ATOM 746 C C . LYS A 1 95 ? 13.317 4.385 -26.926 1.00 71.31 95 LYS A C 1
ATOM 748 O O . LYS A 1 95 ? 14.134 4.746 -27.767 1.00 71.31 95 LYS A O 1
ATOM 753 N N . THR A 1 96 ? 13.600 4.334 -25.630 1.00 66.69 96 THR A N 1
ATOM 754 C CA . THR A 1 96 ? 14.941 4.606 -25.118 1.00 66.69 96 THR A CA 1
ATOM 755 C C . THR A 1 96 ? 15.887 3.499 -25.577 1.00 66.69 96 THR A C 1
ATOM 757 O O . THR A 1 96 ? 15.669 2.329 -25.258 1.00 66.69 96 THR A O 1
ATOM 760 N N . ASP A 1 97 ? 16.958 3.855 -26.287 1.00 63.09 97 ASP A N 1
ATOM 761 C CA . ASP A 1 97 ? 18.063 2.934 -26.558 1.00 63.09 97 ASP A CA 1
ATOM 762 C C . ASP A 1 97 ? 18.775 2.607 -25.236 1.00 63.09 97 ASP A C 1
ATOM 764 O O . ASP A 1 97 ? 19.694 3.304 -24.804 1.00 63.09 97 ASP A O 1
ATOM 768 N N . LEU A 1 98 ? 18.371 1.509 -24.589 1.00 62.97 98 LEU A N 1
ATOM 769 C CA . LEU A 1 98 ? 18.977 0.972 -23.357 1.00 62.97 98 LEU A CA 1
ATOM 770 C C . LEU A 1 98 ? 20.467 0.594 -23.522 1.00 62.97 98 LEU A C 1
ATOM 772 O O . LEU A 1 98 ? 21.132 0.210 -22.561 1.00 62.97 98 LEU A O 1
ATOM 776 N N . ASN A 1 99 ? 20.999 0.703 -24.740 1.00 59.59 99 ASN A N 1
ATOM 777 C CA . ASN A 1 99 ? 22.287 0.161 -25.150 1.00 59.59 99 ASN A CA 1
ATOM 778 C C . ASN A 1 99 ? 23.501 1.022 -24.768 1.00 59.59 99 ASN A C 1
ATOM 780 O O . ASN A 1 99 ? 24.624 0.531 -24.824 1.00 59.59 99 ASN A O 1
ATOM 784 N N . LYS A 1 100 ? 23.330 2.294 -24.378 1.00 64.00 100 LYS A N 1
ATOM 785 C CA . LYS A 1 100 ? 24.495 3.186 -24.219 1.00 64.00 100 LYS A CA 1
ATOM 786 C C . LYS A 1 100 ? 25.226 3.106 -22.877 1.00 64.00 100 LYS A C 1
ATOM 788 O O . LYS A 1 100 ? 26.304 3.673 -22.810 1.00 64.00 100 LYS A O 1
ATOM 793 N N . ASN A 1 101 ? 24.702 2.407 -21.861 1.00 78.31 101 ASN A N 1
ATOM 794 C CA . ASN A 1 101 ? 25.443 1.877 -20.694 1.00 78.31 101 ASN A CA 1
ATOM 795 C C . ASN A 1 101 ? 24.450 1.311 -19.658 1.00 78.31 101 ASN A C 1
ATOM 797 O O . ASN A 1 101 ? 24.067 1.994 -18.707 1.00 78.31 101 ASN A O 1
ATOM 801 N N . LEU A 1 102 ? 24.035 0.049 -19.823 1.00 84.56 102 LEU A N 1
ATOM 802 C CA . LEU A 1 102 ? 23.078 -0.621 -18.925 1.00 84.56 102 LEU A CA 1
ATOM 803 C C . LEU A 1 102 ? 23.496 -0.546 -17.446 1.00 84.56 102 LEU A C 1
ATOM 805 O O . LEU A 1 102 ? 22.659 -0.319 -16.576 1.00 84.56 102 LEU A O 1
ATOM 809 N N . LYS A 1 103 ? 24.797 -0.691 -17.165 1.00 87.12 103 LYS A N 1
ATOM 810 C CA . LYS A 1 103 ? 25.344 -0.633 -15.804 1.00 87.12 103 LYS A CA 1
ATOM 811 C C . LYS A 1 103 ? 25.062 0.714 -15.129 1.00 87.12 103 LYS A C 1
ATOM 813 O O . LYS A 1 103 ? 24.491 0.737 -14.045 1.00 87.12 103 LYS A O 1
ATOM 818 N N . PHE A 1 104 ? 25.382 1.815 -15.808 1.00 86.56 104 PHE A N 1
ATOM 819 C CA . PHE A 1 104 ? 25.136 3.171 -15.309 1.00 86.56 104 PHE A CA 1
ATOM 820 C C . PHE A 1 104 ? 23.639 3.437 -15.102 1.00 86.56 104 PHE A C 1
ATOM 822 O O . PHE A 1 104 ? 23.235 4.059 -14.125 1.00 86.56 104 PHE A O 1
ATOM 829 N N . HIS A 1 105 ? 22.791 2.921 -15.996 1.00 84.81 105 HIS A N 1
ATOM 830 C CA . HIS A 1 105 ? 21.342 3.046 -15.857 1.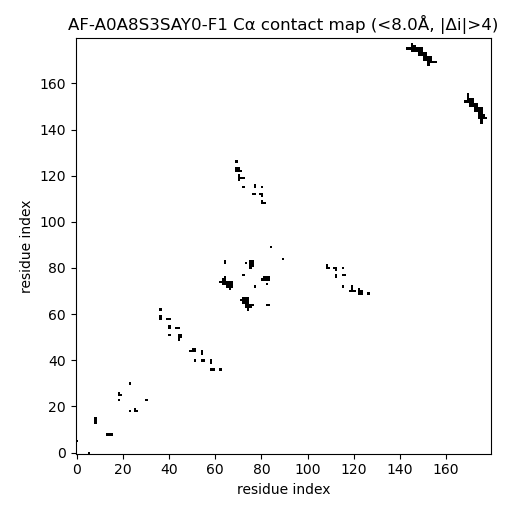00 84.81 105 HIS A CA 1
ATOM 831 C C . HIS A 1 105 ? 20.807 2.333 -14.605 1.00 84.81 105 HIS A C 1
ATOM 833 O O . HIS A 1 105 ? 20.009 2.911 -13.868 1.00 84.81 105 HIS A O 1
ATOM 839 N N . ILE A 1 106 ? 21.263 1.104 -14.345 1.00 88.19 106 ILE A N 1
ATOM 840 C CA . ILE A 1 106 ? 20.873 0.346 -13.149 1.00 88.19 106 ILE A CA 1
ATOM 841 C C . ILE A 1 106 ? 21.359 1.056 -11.883 1.00 88.19 106 ILE A C 1
ATOM 843 O O . ILE A 1 106 ? 20.581 1.207 -10.944 1.00 88.19 106 ILE A O 1
ATOM 847 N N . GLU A 1 107 ? 22.612 1.517 -11.859 1.00 89.94 107 GLU A N 1
ATOM 848 C CA . GLU A 1 107 ? 23.177 2.258 -10.723 1.00 89.94 107 GLU A CA 1
ATOM 849 C C . GLU A 1 107 ? 22.345 3.511 -10.411 1.00 89.94 107 GLU A C 1
ATOM 851 O O . GLU A 1 107 ? 21.917 3.690 -9.270 1.00 89.94 107 GLU A O 1
ATOM 856 N N . ASN A 1 108 ? 21.985 4.293 -11.432 1.00 88.75 108 ASN A N 1
ATOM 857 C CA . ASN A 1 108 ? 21.124 5.464 -11.265 1.00 88.75 108 ASN A CA 1
ATOM 858 C C . ASN A 1 108 ? 19.738 5.109 -10.710 1.00 88.75 108 ASN A C 1
ATOM 860 O O . ASN A 1 108 ? 19.264 5.779 -9.797 1.00 88.75 108 ASN A O 1
ATOM 864 N N . ILE A 1 109 ? 19.085 4.056 -11.220 1.00 89.50 109 ILE A N 1
ATOM 865 C CA . ILE A 1 109 ? 17.777 3.620 -10.699 1.00 89.50 109 ILE A CA 1
ATOM 866 C C . ILE A 1 109 ? 17.891 3.234 -9.227 1.00 89.50 109 ILE A C 1
ATOM 868 O O . ILE A 1 109 ? 17.037 3.611 -8.426 1.00 89.50 109 ILE A O 1
ATOM 872 N N . LEU A 1 110 ? 18.931 2.487 -8.854 1.00 92.06 110 LEU A N 1
ATOM 873 C CA . LEU A 1 110 ? 19.129 2.062 -7.471 1.00 92.06 110 LEU A CA 1
ATOM 874 C C . LEU A 1 110 ? 19.369 3.254 -6.543 1.00 92.06 110 LEU A C 1
ATOM 876 O O . LEU A 1 110 ? 18.828 3.275 -5.437 1.00 92.06 110 LEU A O 1
ATOM 880 N N . ASP A 1 111 ? 20.139 4.248 -6.977 1.00 92.25 111 ASP A N 1
ATOM 881 C CA . ASP A 1 111 ? 20.400 5.444 -6.179 1.00 92.25 111 ASP A CA 1
ATOM 882 C C . ASP A 1 111 ? 19.163 6.338 -6.061 1.00 92.25 111 ASP A C 1
ATOM 884 O O . ASP A 1 111 ? 18.804 6.742 -4.951 1.00 92.25 111 ASP A O 1
ATOM 888 N N . CYS A 1 112 ? 18.425 6.544 -7.154 1.00 90.31 112 CYS A N 1
ATOM 889 C CA . CYS A 1 112 ? 17.120 7.202 -7.119 1.00 90.31 112 CYS A CA 1
ATOM 890 C C . CYS A 1 112 ? 16.145 6.471 -6.189 1.00 90.31 112 CYS A C 1
ATOM 892 O O . CYS A 1 112 ? 15.489 7.110 -5.370 1.00 90.31 112 CYS A O 1
ATOM 894 N N . LEU A 1 113 ? 16.088 5.136 -6.244 1.00 94.31 113 LEU A N 1
ATOM 895 C CA . LEU A 1 113 ? 15.217 4.327 -5.391 1.00 94.31 113 LEU A CA 1
ATOM 896 C C . LEU A 1 113 ? 15.564 4.485 -3.906 1.00 94.31 113 LEU A C 1
ATOM 898 O O . LEU A 1 113 ? 14.660 4.569 -3.075 1.00 94.31 113 LEU A O 1
ATOM 902 N N . LYS A 1 114 ? 16.855 4.526 -3.552 1.00 95.19 114 LYS A N 1
ATOM 903 C CA . LYS A 1 114 ? 17.294 4.763 -2.165 1.00 95.19 114 LYS A CA 1
ATOM 904 C C . LYS A 1 114 ? 16.819 6.128 -1.672 1.00 95.19 114 LYS A C 1
ATOM 906 O O . LYS A 1 114 ? 16.283 6.219 -0.568 1.00 95.19 114 LYS A O 1
ATOM 911 N N . ILE A 1 115 ? 16.989 7.1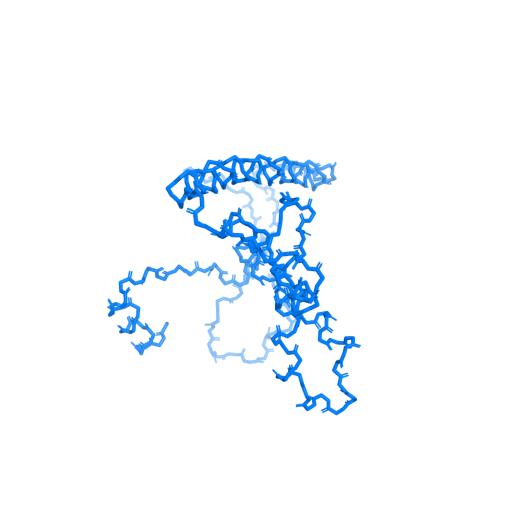67 -2.491 1.00 94.69 115 ILE A N 1
ATOM 912 C CA . ILE A 1 115 ? 16.558 8.530 -2.163 1.00 94.69 115 ILE A CA 1
ATOM 913 C C . ILE A 1 115 ? 15.036 8.582 -2.023 1.00 94.69 115 ILE A C 1
ATOM 915 O O . ILE A 1 115 ? 14.544 9.047 -0.999 1.00 94.69 115 ILE A O 1
ATOM 919 N N . ALA A 1 116 ? 14.296 8.040 -2.993 1.00 94.50 116 ALA A N 1
ATOM 920 C CA . ALA A 1 116 ? 12.837 8.010 -2.982 1.00 94.50 116 ALA A CA 1
ATOM 921 C C . ALA A 1 116 ? 12.293 7.279 -1.750 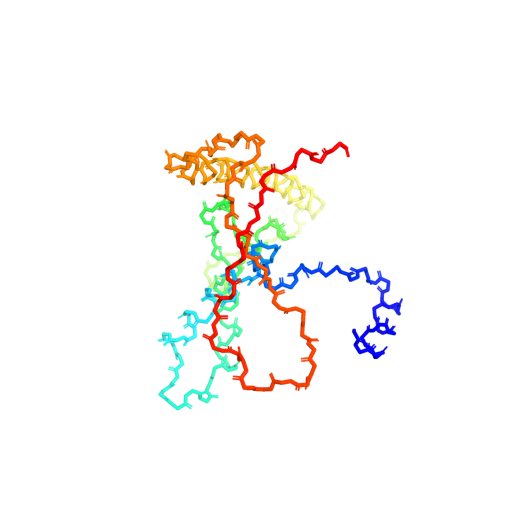1.00 94.50 116 ALA A C 1
ATOM 923 O O . ALA A 1 116 ? 11.391 7.779 -1.085 1.00 94.50 116 ALA A O 1
ATOM 924 N N . LYS A 1 117 ? 12.877 6.130 -1.382 1.00 95.12 117 LYS A N 1
ATOM 925 C CA . LYS A 1 117 ? 12.493 5.402 -0.165 1.00 95.12 117 LYS A CA 1
ATOM 926 C C . LYS A 1 117 ? 12.749 6.213 1.100 1.00 95.12 117 LYS A C 1
ATOM 928 O O . LYS A 1 117 ? 11.879 6.223 1.961 1.00 95.12 117 LYS A O 1
ATOM 933 N N . ARG A 1 118 ? 13.893 6.900 1.198 1.00 96.25 118 ARG A N 1
ATOM 934 C CA . ARG A 1 118 ? 14.199 7.776 2.339 1.00 96.25 118 ARG A CA 1
ATOM 935 C C . ARG A 1 118 ? 13.197 8.927 2.439 1.00 96.25 118 ARG A C 1
ATOM 937 O O . ARG A 1 118 ? 12.594 9.126 3.483 1.00 96.25 118 ARG A O 1
ATOM 944 N N . CYS A 1 119 ? 12.953 9.634 1.339 1.00 95.69 119 CYS A N 1
ATOM 945 C CA . CYS A 1 119 ? 11.959 10.705 1.313 1.00 95.69 119 CYS A CA 1
ATOM 946 C C . CYS A 1 119 ? 10.560 10.181 1.671 1.00 95.69 119 CYS A C 1
ATOM 948 O O . CYS A 1 119 ? 9.858 10.799 2.461 1.00 95.69 119 CYS A O 1
ATOM 950 N N . ALA A 1 120 ? 10.173 9.005 1.168 1.00 95.19 120 ALA A N 1
ATOM 951 C CA . ALA A 1 120 ? 8.895 8.387 1.504 1.00 95.19 120 ALA A CA 1
ATOM 952 C C . ALA A 1 120 ? 8.778 8.048 2.996 1.00 95.19 120 ALA A C 1
ATOM 954 O O . ALA A 1 120 ? 7.709 8.243 3.574 1.00 95.19 120 ALA A O 1
ATOM 955 N N . THR A 1 121 ? 9.843 7.540 3.629 1.00 95.06 121 THR A N 1
ATOM 956 C CA . THR A 1 121 ? 9.837 7.261 5.072 1.00 95.06 121 THR A CA 1
ATOM 957 C C . THR A 1 121 ? 9.731 8.538 5.891 1.00 95.06 121 THR A C 1
ATOM 959 O O . THR A 1 121 ? 8.934 8.578 6.826 1.00 95.06 121 THR A O 1
ATOM 962 N N . ASP A 1 122 ? 10.454 9.587 5.500 1.00 96.31 122 ASP A N 1
ATOM 963 C CA . ASP A 1 122 ? 10.435 10.880 6.188 1.00 96.31 122 ASP A CA 1
ATOM 964 C C . ASP A 1 122 ? 9.046 11.536 6.066 1.00 96.31 122 ASP A C 1
ATOM 966 O O . ASP A 1 122 ? 8.457 11.959 7.062 1.00 96.31 122 ASP A O 1
ATOM 970 N N . ASN A 1 123 ? 8.461 11.519 4.864 1.00 95.69 123 ASN A N 1
ATOM 971 C CA . ASN A 1 123 ? 7.106 12.008 4.595 1.00 95.69 123 ASN A CA 1
ATOM 972 C C . ASN A 1 123 ? 6.049 11.240 5.401 1.00 95.69 123 ASN A C 1
ATOM 974 O O . ASN A 1 123 ? 5.143 11.839 5.989 1.00 95.69 123 ASN A O 1
ATOM 978 N N . LEU A 1 124 ? 6.174 9.910 5.473 1.00 92.81 124 LEU A N 1
ATOM 979 C CA . LEU A 1 124 ? 5.279 9.070 6.265 1.00 92.81 124 LEU A CA 1
ATOM 980 C C . LEU A 1 124 ? 5.382 9.396 7.753 1.00 92.81 124 LEU A C 1
ATOM 982 O O . LEU A 1 124 ? 4.345 9.518 8.405 1.00 92.81 124 LEU A O 1
ATOM 986 N N . GLN A 1 125 ? 6.597 9.563 8.278 1.00 94.75 125 GLN A N 1
ATOM 987 C CA . GLN A 1 125 ? 6.810 9.932 9.672 1.00 94.75 125 GLN A CA 1
ATOM 988 C C . GLN A 1 125 ? 6.193 11.301 9.973 1.00 94.75 125 GLN A C 1
ATOM 990 O O . GLN A 1 125 ? 5.387 11.421 10.895 1.00 94.75 125 GLN A O 1
ATOM 995 N N . TYR A 1 126 ? 6.467 12.303 9.140 1.00 94.69 126 TYR A N 1
ATOM 996 C CA . TYR A 1 126 ? 5.874 13.631 9.273 1.00 94.69 126 TYR A CA 1
ATOM 997 C C . TYR A 1 126 ? 4.336 13.588 9.220 1.00 94.69 126 TYR A C 1
ATOM 999 O O . TYR A 1 126 ? 3.642 14.197 10.039 1.00 94.69 126 TYR A O 1
ATOM 1007 N N . SER A 1 127 ? 3.771 12.814 8.287 1.00 91.25 127 SER A N 1
ATOM 1008 C CA . SER A 1 127 ? 2.324 12.620 8.161 1.00 91.25 127 SER A CA 1
ATOM 1009 C C . SER A 1 127 ? 1.724 11.941 9.396 1.00 91.25 127 SER A C 1
ATOM 1011 O O . SER A 1 127 ? 0.624 12.304 9.821 1.00 91.25 127 SER A O 1
ATOM 1013 N N . GLN A 1 128 ? 2.424 10.966 9.982 1.00 90.44 128 GLN A N 1
ATOM 1014 C CA . GLN A 1 128 ? 2.010 10.275 11.204 1.00 90.44 128 GLN A CA 1
ATOM 1015 C C . GLN A 1 128 ? 2.059 11.198 12.421 1.00 90.44 128 GLN A C 1
ATOM 1017 O O . GLN A 1 128 ? 1.090 11.249 13.175 1.00 90.44 128 GLN A O 1
ATOM 1022 N N . GLU A 1 129 ? 3.137 11.963 12.592 1.00 93.38 129 GLU A N 1
ATOM 1023 C CA . GLU A 1 129 ? 3.285 12.937 13.679 1.00 93.38 129 GLU A CA 1
ATOM 1024 C C . GLU A 1 129 ? 2.185 13.994 13.614 1.00 93.38 129 GLU A C 1
ATOM 1026 O O . GLU A 1 129 ? 1.498 14.245 14.604 1.00 93.38 129 GLU A O 1
ATOM 1031 N N . ARG A 1 130 ? 1.923 14.536 12.420 1.00 91.94 130 ARG A N 1
ATOM 1032 C CA . ARG A 1 130 ? 0.827 15.480 12.200 1.00 91.94 130 ARG A CA 1
ATOM 1033 C C . ARG A 1 130 ? -0.528 14.864 12.549 1.00 91.94 130 ARG A C 1
ATOM 1035 O O . ARG A 1 130 ? -1.317 15.493 13.254 1.00 91.94 130 ARG A O 1
ATOM 1042 N N . GLN A 1 131 ? -0.812 13.645 12.082 1.00 88.12 131 GLN A N 1
ATOM 1043 C CA . GLN A 1 131 ? -2.056 12.935 12.409 1.00 88.12 131 GLN A CA 1
ATOM 1044 C C . GLN A 1 131 ? -2.200 12.708 13.917 1.00 88.12 131 GLN A C 1
ATOM 1046 O O . GLN A 1 131 ? -3.280 12.942 14.459 1.00 88.12 131 GLN A O 1
ATOM 1051 N N . LYS A 1 132 ? -1.112 12.327 14.595 1.00 89.31 132 LYS A N 1
ATOM 1052 C CA . LYS A 1 132 ? -1.068 12.160 16.047 1.00 89.31 132 LYS A CA 1
ATOM 1053 C C . LYS A 1 132 ? -1.374 13.471 16.764 1.00 89.31 132 LYS A C 1
ATOM 1055 O O . LYS A 1 132 ? -2.297 13.509 17.564 1.00 89.31 132 LYS A O 1
ATOM 1060 N N . SER A 1 133 ? -0.698 14.568 16.418 1.00 90.56 133 SER A N 1
ATOM 1061 C CA . SER A 1 133 ? -0.982 15.877 17.016 1.00 90.56 133 SER A CA 1
ATOM 1062 C C . SER A 1 133 ? -2.433 16.306 16.800 1.00 90.56 133 SER A C 1
ATOM 1064 O O . SER A 1 133 ? -3.037 16.889 17.690 1.00 90.56 133 SER A O 1
ATOM 1066 N N . HIS A 1 134 ? -3.022 16.029 15.632 1.00 88.31 134 HIS A N 1
ATOM 1067 C CA . HIS A 1 134 ? -4.435 16.321 15.387 1.00 88.31 134 HIS A CA 1
ATOM 1068 C C . HIS A 1 134 ? -5.388 15.456 16.220 1.00 88.31 134 HIS A C 1
ATOM 1070 O O . HIS A 1 134 ? -6.399 15.976 16.684 1.00 88.31 134 HIS A O 1
ATOM 1076 N N . TYR A 1 135 ? -5.075 14.175 16.412 1.00 83.75 135 TYR A N 1
ATOM 1077 C CA . TYR A 1 135 ? -5.847 13.269 17.263 1.00 83.75 135 TYR A CA 1
ATOM 1078 C C . TYR A 1 135 ? -5.759 13.673 18.746 1.00 83.75 135 TYR A C 1
ATOM 1080 O O . TYR A 1 135 ? -6.771 13.745 19.444 1.00 83.75 135 TYR A O 1
ATOM 1088 N N . ASP A 1 136 ? -4.561 14.034 19.204 1.00 88.19 136 ASP A N 1
ATOM 1089 C CA . ASP A 1 136 ? -4.293 14.381 20.600 1.00 88.19 136 ASP A CA 1
ATOM 1090 C C . ASP A 1 136 ? -4.869 15.758 20.996 1.00 88.19 136 ASP A C 1
ATOM 1092 O O . ASP A 1 136 ? -5.154 15.976 22.169 1.00 88.19 136 ASP A O 1
ATOM 1096 N N . LYS A 1 137 ? -5.125 16.675 20.043 1.00 85.19 137 LYS A N 1
ATOM 1097 C CA . LYS A 1 137 ? -5.627 18.049 20.306 1.00 85.19 137 LYS A CA 1
ATOM 1098 C C . LYS A 1 137 ? -6.864 18.126 21.204 1.00 85.19 137 LYS A C 1
ATOM 1100 O O . LYS A 1 137 ? -6.956 19.038 22.016 1.00 85.19 137 LYS A O 1
ATOM 1105 N N . ASN A 1 138 ? -7.805 17.197 21.039 1.00 77.00 138 ASN A N 1
ATOM 1106 C CA . ASN A 1 138 ? -9.054 17.161 21.810 1.00 77.00 138 ASN A CA 1
ATOM 1107 C C . ASN A 1 138 ? -9.061 16.037 22.856 1.00 77.00 138 ASN A C 1
ATOM 1109 O O . ASN A 1 138 ? -10.092 15.770 23.472 1.00 77.00 138 ASN A O 1
ATOM 1113 N N . THR A 1 139 ? -7.929 15.357 23.040 1.00 75.06 139 THR A N 1
ATOM 1114 C CA . THR A 1 139 ? -7.813 14.240 23.969 1.00 75.06 139 THR A CA 1
ATOM 1115 C C . THR A 1 139 ? -7.322 14.775 25.308 1.00 75.06 139 THR A C 1
ATOM 1117 O O . THR A 1 139 ? -6.127 14.968 25.519 1.00 75.06 139 THR A O 1
ATOM 1120 N N . ALA A 1 140 ? -8.247 15.021 26.236 1.00 72.12 140 ALA A N 1
ATOM 1121 C CA . ALA A 1 140 ? -7.876 15.218 27.630 1.00 72.12 140 ALA A CA 1
ATOM 1122 C C . ALA A 1 140 ? -7.368 13.879 28.177 1.00 72.12 140 ALA A C 1
ATOM 1124 O O . ALA A 1 140 ? -8.098 12.889 28.145 1.00 72.12 140 ALA A O 1
ATOM 1125 N N . LEU A 1 141 ? -6.124 13.835 28.656 1.00 70.44 141 LEU A N 1
ATOM 1126 C CA . LEU A 1 141 ? -5.627 12.690 29.414 1.00 70.44 141 LEU A CA 1
ATOM 1127 C C . LEU A 1 141 ? -6.391 12.659 30.744 1.00 70.44 141 LEU A C 1
ATOM 1129 O O . LEU A 1 141 ? -6.217 13.579 31.546 1.00 70.44 141 LEU A O 1
ATOM 1133 N N . PRO A 1 142 ? -7.254 11.660 30.987 1.00 73.50 142 PRO A N 1
ATOM 1134 C CA . PRO A 1 142 ? -7.963 11.587 32.250 1.00 73.50 142 PRO A CA 1
ATOM 1135 C C . PRO A 1 142 ? -6.957 11.332 33.378 1.00 73.50 142 PRO A C 1
ATOM 1137 O O . PRO A 1 142 ? -6.160 10.393 33.320 1.00 73.50 142 PRO A O 1
ATOM 1140 N N . GLN A 1 143 ? -6.973 12.196 34.391 1.00 77.38 143 GLN A N 1
ATOM 1141 C CA . GLN A 1 143 ? -6.277 11.952 35.649 1.00 77.38 143 GLN A CA 1
ATOM 1142 C C . GLN A 1 143 ? -7.194 11.088 36.509 1.00 77.38 143 GLN A C 1
ATOM 1144 O O . GLN A 1 143 ? -8.332 11.473 36.759 1.00 77.38 143 GLN A O 1
ATOM 1149 N N . PHE A 1 144 ? -6.710 9.913 36.904 1.00 79.31 144 PHE A N 1
ATOM 1150 C CA . PHE A 1 144 ? -7.442 8.999 37.773 1.00 79.31 144 PHE A CA 1
ATOM 1151 C C . PHE A 1 144 ? -6.713 8.880 39.104 1.00 79.31 144 PHE A C 1
ATOM 1153 O O . PHE A 1 144 ? -5.507 8.607 39.131 1.00 79.31 144 PHE A O 1
ATOM 1160 N N . GLU A 1 145 ? -7.446 9.024 40.196 1.00 80.19 145 GLU A N 1
ATOM 1161 C CA . GLU A 1 145 ? -6.975 8.655 41.521 1.00 80.19 145 GLU A CA 1
ATOM 1162 C C . GLU A 1 145 ? -7.272 7.177 41.806 1.00 80.19 145 GLU A C 1
ATOM 1164 O O . GLU A 1 145 ? -8.113 6.525 41.177 1.00 80.19 145 GLU A O 1
ATOM 1169 N N . ILE A 1 146 ? -6.517 6.598 42.743 1.00 72.88 146 ILE A N 1
ATOM 1170 C CA . ILE A 1 146 ? -6.778 5.233 43.209 1.00 72.88 146 ILE A CA 1
ATOM 1171 C C . ILE A 1 146 ? -8.171 5.243 43.849 1.00 72.88 146 ILE A C 1
ATOM 1173 O O . ILE A 1 146 ? -8.420 6.089 44.698 1.00 72.88 146 ILE A O 1
ATOM 1177 N N . GLN A 1 147 ? -9.025 4.279 43.480 1.00 72.25 147 GLN A N 1
ATOM 1178 C CA . GLN A 1 147 ? -10.463 4.177 43.815 1.00 72.25 147 GLN A CA 1
ATOM 1179 C C . GLN A 1 147 ? -11.448 4.873 42.859 1.00 72.25 147 GLN A C 1
ATOM 1181 O O . GLN A 1 147 ? -12.645 4.603 42.981 1.00 72.25 147 GLN A O 1
ATOM 1186 N N . ASP A 1 148 ? -11.000 5.628 41.851 1.00 79.94 148 ASP A N 1
ATOM 1187 C CA . ASP A 1 148 ? -11.919 6.170 40.840 1.00 79.94 148 ASP A CA 1
ATOM 1188 C C . ASP A 1 148 ? -12.628 5.062 40.056 1.00 79.94 148 ASP A C 1
ATOM 1190 O O . ASP A 1 148 ? -12.026 4.054 39.669 1.00 79.94 148 ASP A O 1
ATOM 1194 N N . LEU A 1 149 ? -13.925 5.261 39.811 1.00 76.88 149 LEU A N 1
ATOM 1195 C CA . LEU A 1 149 ? -14.741 4.359 39.008 1.00 76.88 149 LEU A CA 1
ATOM 1196 C C . LEU A 1 149 ? -14.434 4.590 37.527 1.00 76.88 149 LEU A C 1
ATOM 1198 O O . LEU A 1 149 ? -14.797 5.612 36.948 1.00 76.88 149 LEU A O 1
ATOM 1202 N N . VAL A 1 150 ? -13.787 3.612 36.902 1.00 77.88 150 VAL A N 1
ATOM 1203 C CA . VAL A 1 150 ? -13.470 3.623 35.477 1.00 77.88 150 VAL A CA 1
ATOM 1204 C C . VAL A 1 150 ? -14.336 2.622 34.730 1.00 77.88 150 VAL A C 1
ATOM 1206 O O . VAL A 1 150 ? -14.569 1.492 35.168 1.00 77.88 150 VAL A O 1
ATOM 1209 N N . LEU A 1 151 ? -14.817 3.048 33.567 1.00 75.00 151 LEU A N 1
ATOM 1210 C CA . LEU A 1 151 ? -15.562 2.189 32.662 1.00 75.00 151 LEU A CA 1
ATOM 1211 C C . LEU A 1 151 ? -14.589 1.249 31.949 1.00 75.00 151 LEU A C 1
ATOM 1213 O O . LEU A 1 151 ? -13.806 1.671 31.097 1.00 75.00 151 LEU A O 1
ATOM 1217 N N . MET A 1 152 ? -14.652 -0.039 32.276 1.00 69.06 152 MET A N 1
ATOM 1218 C CA . MET A 1 152 ? -13.919 -1.069 31.557 1.00 69.06 152 MET A CA 1
ATOM 1219 C C . MET A 1 152 ? -14.797 -1.628 30.444 1.00 69.06 152 MET A C 1
ATOM 1221 O O . MET A 1 152 ? -15.821 -2.273 30.684 1.00 69.06 152 MET A O 1
ATOM 1225 N N . HIS A 1 153 ? -14.357 -1.427 29.205 1.00 66.62 153 HIS A N 1
ATOM 1226 C CA . HIS A 1 153 ? -14.921 -2.141 28.072 1.00 66.62 153 HIS A CA 1
ATOM 1227 C C . HIS A 1 153 ? -14.370 -3.572 28.065 1.00 66.62 153 HIS A C 1
ATOM 1229 O O . HIS A 1 153 ? -13.270 -3.827 27.567 1.00 66.62 153 HIS A O 1
ATOM 1235 N N . THR A 1 154 ? -15.130 -4.524 28.605 1.00 60.59 154 THR A N 1
ATOM 1236 C CA . THR A 1 154 ? -14.792 -5.947 28.484 1.00 60.59 154 THR A CA 1
ATOM 1237 C C . THR A 1 154 ? -15.422 -6.500 27.213 1.00 60.59 154 THR A C 1
ATOM 1239 O O . THR A 1 154 ? -16.630 -6.442 27.015 1.00 60.59 154 THR A O 1
ATOM 1242 N N . ILE A 1 155 ? -14.592 -6.998 26.295 1.00 59.97 155 ILE A N 1
ATOM 1243 C CA . ILE A 1 155 ? -15.104 -7.747 25.145 1.00 59.97 155 ILE A CA 1
ATOM 1244 C C . ILE A 1 155 ? -15.424 -9.150 25.675 1.00 59.97 155 ILE A C 1
ATOM 1246 O O . ILE A 1 155 ? -14.504 -9.791 26.199 1.00 59.97 155 ILE A O 1
ATOM 1250 N N . PRO A 1 156 ? -16.676 -9.639 25.584 1.00 55.59 156 PRO A N 1
ATOM 1251 C CA . PRO A 1 156 ? -16.998 -10.984 26.032 1.00 55.59 156 PRO A CA 1
ATOM 1252 C C . PRO A 1 156 ? -16.113 -11.974 25.273 1.00 55.59 156 PRO A C 1
ATOM 1254 O O . PRO A 1 156 ? -16.076 -11.988 24.039 1.00 55.59 156 PRO A O 1
ATOM 1257 N N . LYS A 1 157 ? -15.349 -12.784 26.013 1.00 49.28 157 LYS A N 1
ATOM 1258 C CA . LYS A 1 157 ? -14.641 -13.919 25.423 1.00 49.28 157 LYS A CA 1
ATOM 1259 C C . LYS A 1 157 ? -15.717 -14.830 24.850 1.00 49.28 157 LYS A C 1
ATOM 1261 O O . LYS A 1 157 ? -16.610 -15.238 25.580 1.00 49.28 157 LYS A O 1
ATOM 1266 N N . PHE A 1 158 ? -15.649 -15.093 23.552 1.00 46.19 158 PHE A N 1
ATOM 1267 C CA . PHE A 1 158 ? -16.586 -15.953 22.841 1.00 46.19 158 PHE A CA 1
ATOM 1268 C C . PHE A 1 158 ? -16.660 -17.326 23.537 1.00 46.19 158 PHE A C 1
ATOM 1270 O O . PHE A 1 158 ? -15.772 -18.160 23.369 1.00 46.19 158 PHE A O 1
ATOM 1277 N N . GLN A 1 159 ? -17.681 -17.529 24.369 1.00 40.19 159 GLN A N 1
ATOM 1278 C CA . GLN A 1 159 ? -18.089 -18.818 24.920 1.00 40.19 159 GLN A CA 1
ATOM 1279 C C . GLN A 1 159 ? -19.413 -19.172 24.252 1.00 40.19 159 GLN A C 1
ATOM 1281 O O . GLN A 1 159 ? -20.337 -18.363 24.214 1.00 40.19 159 GLN A O 1
ATOM 1286 N N . LEU A 1 160 ? -19.458 -20.361 23.661 1.00 43.28 160 LEU A N 1
ATOM 1287 C CA . LEU A 1 160 ? -20.454 -20.773 22.673 1.00 43.28 160 LEU A CA 1
ATOM 1288 C C . LEU A 1 160 ? -21.851 -21.081 23.253 1.00 43.28 160 LEU A C 1
ATOM 1290 O O . LEU A 1 160 ? -22.716 -21.517 22.503 1.00 43.28 160 LEU A O 1
ATOM 1294 N N . ASP A 1 161 ? -22.104 -20.820 24.539 1.00 36.88 161 ASP A N 1
ATOM 1295 C CA . ASP A 1 161 ? -23.251 -21.406 25.253 1.00 36.88 161 ASP A CA 1
ATOM 1296 C C . ASP A 1 161 ? -24.417 -20.447 25.554 1.00 36.88 161 ASP A C 1
ATOM 1298 O O . ASP A 1 161 ? -25.359 -20.821 26.246 1.00 36.88 161 ASP A O 1
ATOM 1302 N N . SER A 1 162 ? -24.437 -19.220 25.022 1.00 39.47 162 SER A N 1
ATOM 1303 C CA . SER A 1 162 ? -25.631 -18.368 25.151 1.00 39.47 162 SER A CA 1
ATOM 1304 C C . SER A 1 162 ? -25.764 -17.360 24.013 1.00 39.47 162 SER A C 1
ATOM 1306 O O . SER A 1 162 ? -25.193 -16.270 24.032 1.00 39.47 162 SER A O 1
ATOM 1308 N N . LEU A 1 163 ? -26.568 -17.717 23.011 1.00 41.09 163 LEU A N 1
ATOM 1309 C CA . LEU A 1 163 ? -26.917 -16.857 21.874 1.00 41.09 163 LEU A CA 1
ATOM 1310 C C . LEU A 1 163 ? -27.956 -15.768 22.211 1.00 41.09 163 LEU A C 1
AT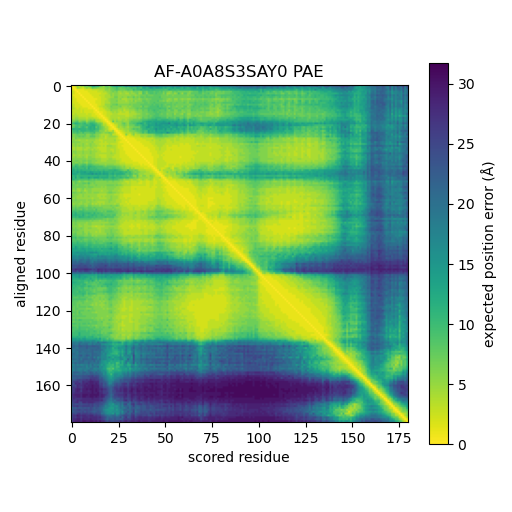OM 1312 O O . LEU A 1 163 ? -28.343 -15.010 21.326 1.00 41.09 163 LEU A O 1
ATOM 1316 N N . LEU A 1 164 ? -28.398 -15.650 23.470 1.00 39.84 164 LEU A N 1
ATOM 1317 C CA . LEU A 1 164 ? -29.465 -14.717 23.863 1.00 39.84 164 LEU A CA 1
ATOM 1318 C C . LEU A 1 164 ? -28.997 -13.496 24.673 1.00 39.84 164 LEU A C 1
ATOM 1320 O O . LEU A 1 164 ? -29.807 -12.619 24.952 1.00 39.84 164 LEU A O 1
ATOM 1324 N N . SER A 1 165 ? -27.704 -13.361 24.990 1.00 39.53 165 SER A N 1
ATOM 1325 C CA . SER A 1 165 ? -27.167 -12.173 25.687 1.00 39.53 165 SER A CA 1
ATOM 1326 C C . SER A 1 165 ? -26.401 -11.190 24.783 1.00 39.53 165 SER A C 1
ATOM 1328 O O . SER A 1 165 ? -25.757 -10.269 25.278 1.00 39.53 165 SER A O 1
ATOM 1330 N N . PHE A 1 166 ? -26.437 -11.366 23.457 1.00 46.09 166 PHE A N 1
ATOM 1331 C CA . PHE A 1 166 ? -25.429 -10.807 22.538 1.00 46.09 166 PHE A CA 1
ATOM 1332 C C . PHE A 1 166 ? -25.670 -9.365 22.028 1.00 46.09 166 PHE A C 1
ATOM 1334 O O . PHE A 1 166 ? -24.916 -8.889 21.185 1.00 46.09 166 PHE A O 1
ATOM 1341 N N . ILE A 1 167 ? -26.680 -8.629 22.510 1.00 39.88 167 ILE A N 1
ATOM 1342 C CA . ILE A 1 167 ? -27.022 -7.296 21.945 1.00 39.88 167 ILE A CA 1
ATOM 1343 C C . ILE A 1 167 ? -26.594 -6.111 22.844 1.00 39.88 167 ILE A C 1
ATOM 1345 O O . ILE A 1 167 ? -26.764 -4.950 22.482 1.00 39.88 167 ILE A O 1
ATOM 1349 N N . GLY A 1 168 ? -25.947 -6.350 23.988 1.00 42.91 168 GLY A N 1
ATOM 1350 C CA . GLY A 1 168 ? -25.492 -5.272 24.878 1.00 42.91 168 GLY A CA 1
ATOM 1351 C C . GLY A 1 168 ? -23.974 -5.108 24.904 1.00 42.91 168 GLY A C 1
ATOM 1352 O O . GLY A 1 168 ? -23.269 -6.048 25.261 1.00 42.91 168 GLY A O 1
ATOM 1353 N N . LYS A 1 169 ? -23.452 -3.902 24.624 1.00 45.72 169 LYS A N 1
ATOM 1354 C CA . LYS A 1 169 ? -22.097 -3.525 25.072 1.00 45.72 169 LYS A CA 1
ATOM 1355 C C . LYS A 1 169 ? -22.068 -3.640 26.603 1.00 45.72 169 LYS A C 1
ATOM 1357 O O . LYS A 1 169 ? -22.668 -2.805 27.276 1.00 45.72 169 LYS A O 1
ATOM 1362 N N . GLN A 1 170 ? -21.419 -4.666 27.153 1.00 47.09 170 GLN A N 1
ATOM 1363 C CA . GLN A 1 170 ? -21.250 -4.799 28.601 1.00 47.09 170 GLN A CA 1
ATOM 1364 C C . GLN A 1 170 ? -20.118 -3.879 29.062 1.00 47.09 170 GLN A C 1
ATOM 1366 O O . GLN A 1 170 ? -18.934 -4.153 28.866 1.00 47.09 170 GLN A O 1
ATOM 1371 N N . TRP A 1 171 ? -20.504 -2.755 29.655 1.00 45.09 171 TRP A N 1
ATOM 1372 C CA . TRP A 1 171 ? -19.596 -1.883 30.382 1.00 45.09 171 TRP A CA 1
ATOM 1373 C C . TRP A 1 171 ? -19.611 -2.293 31.848 1.00 45.09 171 TRP A C 1
ATOM 1375 O O . TRP A 1 171 ? -20.664 -2.282 32.483 1.00 45.09 171 TRP A O 1
ATOM 1385 N N . SER A 1 172 ? -18.446 -2.653 32.376 1.00 54.25 172 SER A N 1
ATOM 1386 C CA . SER A 1 172 ? -18.275 -2.981 33.790 1.00 54.25 172 SER A CA 1
ATOM 1387 C C . SER A 1 172 ? -17.590 -1.809 34.476 1.00 54.25 172 SER A C 1
ATOM 1389 O O . SER A 1 172 ? -16.609 -1.277 33.953 1.00 54.25 172 SER A O 1
ATOM 1391 N N . ILE A 1 173 ? -18.087 -1.399 35.639 1.00 61.28 173 ILE A N 1
ATOM 1392 C CA . ILE A 1 173 ? -17.419 -0.388 36.456 1.00 61.28 173 ILE A CA 1
ATOM 1393 C C . ILE A 1 173 ? -16.333 -1.095 37.274 1.00 61.28 173 ILE A C 1
ATOM 1395 O O . ILE A 1 173 ? -16.624 -2.058 37.982 1.00 61.28 173 ILE A O 1
ATOM 1399 N N . LEU A 1 174 ? -15.085 -0.639 37.166 1.00 61.47 174 LEU A N 1
ATOM 1400 C CA . LEU A 1 174 ? -13.975 -1.102 37.999 1.00 61.47 174 LEU A CA 1
ATOM 1401 C C . LEU A 1 174 ? -13.374 0.063 38.773 1.00 61.47 174 LEU A C 1
ATOM 1403 O O . LEU A 1 174 ? -13.397 1.198 38.310 1.00 61.47 174 LEU A O 1
ATOM 1407 N N . HIS A 1 175 ? -12.787 -0.233 39.929 1.00 61.19 175 HIS A N 1
ATOM 1408 C CA . HIS A 1 175 ? -11.951 0.732 40.631 1.00 61.19 175 HIS A CA 1
ATOM 1409 C C . HIS A 1 175 ? -10.562 0.794 39.993 1.00 61.19 175 HIS A C 1
ATOM 1411 O O . HIS A 1 175 ? -9.934 -0.237 39.732 1.00 61.19 175 HIS A O 1
ATOM 1417 N N . CYS A 1 176 ? -10.069 2.011 39.774 1.00 49.97 176 CYS A N 1
ATOM 1418 C CA . CYS A 1 176 ? -8.700 2.271 39.361 1.00 49.97 176 CYS A CA 1
ATOM 1419 C C . CYS A 1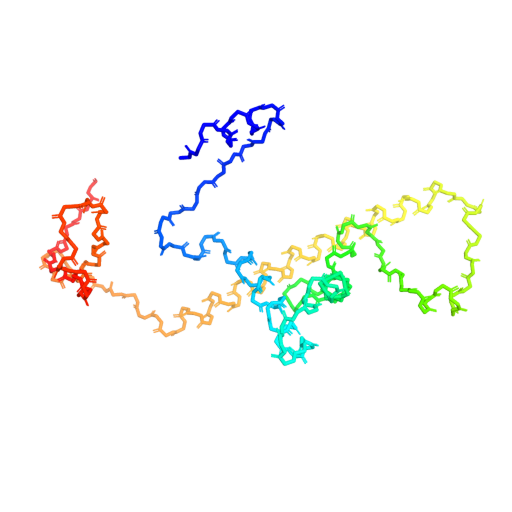 176 ? -7.729 1.716 40.420 1.00 49.97 176 CYS A C 1
ATOM 1421 O O . CYS A 1 176 ? -7.709 2.176 41.565 1.00 49.97 176 CYS A O 1
ATOM 1423 N N . CYS A 1 177 ? -6.942 0.701 40.051 1.00 48.28 177 CYS A N 1
ATOM 1424 C CA . CYS A 1 177 ? -5.946 0.066 40.914 1.00 48.28 177 CYS A CA 1
ATOM 1425 C C . CYS A 1 177 ? -4.562 0.192 40.260 1.00 48.28 177 CYS A C 1
ATOM 1427 O O . CYS A 1 177 ? -4.393 -0.181 39.096 1.00 48.28 177 CYS A O 1
ATOM 1429 N N . LYS A 1 178 ? -3.568 0.732 40.984 1.00 40.69 178 LYS A N 1
ATOM 1430 C CA . LYS A 1 178 ? -2.184 0.815 40.489 1.00 40.69 178 LYS A CA 1
ATOM 1431 C C . LYS A 1 178 ? -1.646 -0.600 40.284 1.00 40.69 178 LYS A C 1
ATOM 1433 O O . LYS A 1 178 ? -1.463 -1.345 41.241 1.00 40.69 178 LYS A O 1
ATOM 1438 N N . ARG A 1 179 ? -1.373 -0.955 39.030 1.00 37.50 179 ARG A N 1
ATOM 1439 C CA . ARG A 1 179 ? -0.632 -2.168 38.679 1.00 37.50 179 ARG A CA 1
ATOM 1440 C C . ARG A 1 179 ? 0.842 -1.920 39.033 1.00 37.50 179 ARG A C 1
ATOM 1442 O O . ARG A 1 179 ? 1.491 -1.139 38.343 1.00 37.50 179 ARG A O 1
ATOM 1449 N N . THR A 1 180 ? 1.310 -2.486 40.146 1.00 33.28 180 THR A N 1
ATOM 1450 C CA . THR A 1 180 ? 2.745 -2.631 40.465 1.00 33.28 180 THR A CA 1
ATOM 1451 C C . THR A 1 180 ? 3.401 -3.640 39.542 1.00 33.28 180 THR A C 1
ATOM 1453 O O . THR A 1 180 ? 2.729 -4.659 39.253 1.00 33.28 180 THR A O 1
#

Sequence (180 aa):
MSKLVAAVTQIYNVKHYFTSSYHPQTNSVAERTNKTVIQCLKTIVDENQSNWAELLPGILMAFRMSPSASSEFSPYHLLFGKEMNLPVDTTLLPKTDLNKNLKFHIENILDCLKIAKRCATDNLQYSQERQKSHYDKNTALPQFEIQDLVLMHTIPKFQLDSLLSFIGKQWSILHCCKRT

Secondary structure (DSSP, 8-state):
--HHHHHHHHHTT----PPPTT-GGGGHHHHHHHHHHHHHHHHHS-TT--SHHHHHHHHHHHHHHSPPTTTSS-HHHHHHSSPPPPHHHHHHS----GGG-HHHHHHHHHHHHHHHHHHHHHHHHHHHHHHHHHHHTT-------TT-EEEEEPPPP--TT-TTSTTS--EEEEE-----

Mean predicted aligned error: 12.1 Å

Organism: Mytilus edulis (NCBI:txid6550)

InterPro domains:
  IPR001584 Integrase, catalytic core [PS50994] (1-83)
  IPR012337 Ribonuclease H-like superfamily [SSF53098] (2-89)
  IPR036397 Ribonuclease H superfamily [G3DSA:3.30.420.10] (1-118)

Radius of gyration: 24.76 Å; Cα contacts (8 Å, |Δi|>4): 113; chains: 1; bounding box: 55×45×72 Å

Solvent-accessible surface area (backbone atoms only — not comparable to full-atom values): 11177 Å² total; per-residue (Å²): 132,61,71,65,60,54,53,53,30,60,76,71,72,48,86,84,81,83,71,64,84,94,42,65,75,78,49,44,68,63,53,50,52,51,50,51,54,51,54,54,44,73,75,70,44,50,97,82,59,77,54,48,77,76,49,43,63,59,52,52,49,53,55,32,58,42,54,40,92,47,40,68,49,20,60,39,30,76,74,70,38,42,81,73,81,49,80,68,44,71,78,72,50,78,84,75,77,67,78,84,51,55,67,62,53,52,53,49,34,53,52,50,32,53,51,51,48,49,52,26,51,53,37,37,49,52,45,48,53,52,50,46,54,63,60,49,71,79,55,78,80,82,85,77,55,80,66,39,80,40,81,40,80,57,76,80,74,92,63,96,85,60,91,82,70,79,88,63,88,54,71,43,80,39,64,40,68,86,83,127

Foldseek 3Di:
DDPVVVVVCVVVVHDDDDDPPPCCVVVVVVVVVVVQLVVVLVVPADPVNPCSVVCSVVSVVVQQQDQDPQQSHGVVCLVFLDGDQDPVNVVVPDDDPCPPDVPVVVVVSVVSNVVSVVSSVVSNVVVVVVVVCVVCVPDDPDDADFFDWDWDQDDPDDDPPDPPPPPDRDTDTDTDDDDD